Protein AF-A0A2N1UC90-F1 (afdb_monomer_lite)

Sequence (259 aa):
MTGNTCYPLSDELAESFKKVRSVGRFIALYHRRFKQLYPEENSSFIFAAQIKLARLNDLTSPFLIGKMITVAIDGIATRQLTSLHNDGLLSDAEAADCIESLLGSLAVDKPMKTAMEDEFIFFKHAYGRLFSRAPLAMWILERYYGEPFDQYQKLSRETFDNPEFKLDMDLVSHNPILMIAFPNFRRASFQAKEKACQKSILLATLASRLGKEFNNFDPWSGQPLKSMQQGDKLVFYSVGPNKADDNASGDDILLPTEL

Structure (mmCIF, N/CA/C/O backbone):
data_AF-A0A2N1UC90-F1
#
_entry.id   AF-A0A2N1UC90-F1
#
loop_
_atom_site.group_PDB
_atom_site.id
_atom_site.type_symbol
_atom_site.label_atom_id
_atom_site.label_alt_id
_atom_site.label_comp_id
_atom_site.label_asym_id
_atom_site.label_entity_id
_atom_site.label_seq_id
_atom_site.pdbx_PDB_ins_code
_atom_site.Cartn_x
_atom_site.Cartn_y
_atom_site.Cartn_z
_atom_site.occupancy
_atom_site.B_iso_or_equiv
_atom_site.auth_seq_id
_atom_site.auth_comp_id
_atom_site.auth_asym_id
_atom_site.auth_atom_id
_atom_site.pdbx_PDB_model_num
ATOM 1 N N . MET A 1 1 ? -1.463 -3.803 -45.216 1.00 33.41 1 MET A N 1
ATOM 2 C CA . MET A 1 1 ? -0.499 -4.230 -44.181 1.00 33.41 1 MET A CA 1
ATOM 3 C C . MET A 1 1 ? -0.704 -3.322 -42.985 1.00 33.41 1 MET A C 1
ATOM 5 O O . MET A 1 1 ? -0.237 -2.193 -42.989 1.00 33.41 1 MET A O 1
ATOM 9 N N . THR A 1 2 ? -1.550 -3.745 -42.052 1.00 32.22 2 THR A N 1
ATOM 10 C CA . THR A 1 2 ? -1.900 -2.973 -40.856 1.00 32.22 2 THR A CA 1
ATOM 11 C C . THR A 1 2 ? -0.721 -2.999 -39.894 1.00 32.22 2 THR A C 1
ATOM 13 O O . THR A 1 2 ? -0.271 -4.070 -39.492 1.00 32.22 2 THR A O 1
ATOM 16 N N . GLY A 1 3 ? -0.187 -1.817 -39.592 1.00 34.03 3 GLY A N 1
ATOM 17 C CA . GLY A 1 3 ? 0.881 -1.636 -38.623 1.00 34.03 3 GLY A CA 1
ATOM 18 C C . GLY A 1 3 ? 0.419 -2.082 -37.242 1.00 34.03 3 GLY A C 1
ATOM 19 O O . GLY A 1 3 ? -0.493 -1.492 -36.673 1.00 34.03 3 GLY A O 1
ATOM 20 N N . ASN A 1 4 ? 1.070 -3.111 -36.708 1.00 34.75 4 ASN A N 1
ATOM 21 C CA . ASN A 1 4 ? 0.958 -3.473 -35.304 1.00 34.75 4 ASN A CA 1
ATOM 22 C C . ASN A 1 4 ? 1.873 -2.547 -34.501 1.00 34.75 4 ASN A C 1
ATOM 24 O O . ASN A 1 4 ? 3.035 -2.841 -34.232 1.00 34.75 4 ASN A O 1
ATOM 28 N N . THR A 1 5 ? 1.324 -1.385 -34.171 1.00 39.94 5 THR A N 1
ATOM 29 C CA . THR A 1 5 ? 1.762 -0.527 -33.071 1.00 39.94 5 THR A CA 1
ATOM 30 C C . THR A 1 5 ? 1.865 -1.336 -31.773 1.00 39.94 5 THR A C 1
ATOM 32 O O . THR A 1 5 ? 0.964 -2.121 -31.495 1.00 39.94 5 THR A O 1
ATOM 35 N N . CYS A 1 6 ? 2.944 -1.130 -31.002 1.00 33.59 6 CYS A N 1
ATOM 36 C CA . CYS A 1 6 ? 3.175 -1.595 -29.623 1.00 33.59 6 CYS A CA 1
ATOM 37 C C . CYS A 1 6 ? 1.919 -2.113 -28.902 1.00 33.59 6 CYS A C 1
ATOM 39 O O . CYS A 1 6 ? 1.124 -1.311 -28.409 1.00 33.59 6 CYS A O 1
ATOM 41 N N . TYR A 1 7 ? 1.760 -3.433 -28.786 1.00 35.03 7 TYR A N 1
ATOM 42 C CA . TYR A 1 7 ? 0.729 -3.992 -27.915 1.00 35.03 7 TYR A CA 1
ATOM 43 C C . TYR A 1 7 ? 1.194 -3.907 -26.449 1.00 35.03 7 TYR A C 1
ATOM 45 O O . TYR A 1 7 ? 2.260 -4.433 -26.116 1.00 35.03 7 TYR A O 1
ATOM 53 N N . PRO A 1 8 ? 0.440 -3.223 -25.570 1.00 48.34 8 PRO A N 1
ATOM 54 C CA . PRO A 1 8 ? 0.753 -3.122 -24.153 1.00 48.34 8 PRO A CA 1
ATOM 55 C C . PRO A 1 8 ? 0.389 -4.444 -23.465 1.00 48.34 8 PRO A C 1
ATOM 57 O O . PRO A 1 8 ? -0.789 -4.714 -23.290 1.00 48.34 8 PRO A O 1
ATOM 60 N N . LEU A 1 9 ? 1.390 -5.231 -23.044 1.00 46.75 9 LEU A N 1
ATOM 61 C CA . LEU A 1 9 ? 1.243 -6.570 -22.431 1.00 46.75 9 LEU A CA 1
ATOM 62 C C . LEU A 1 9 ? 0.539 -7.599 -23.347 1.00 46.75 9 LEU A C 1
ATOM 64 O O . LEU A 1 9 ? -0.309 -7.264 -24.166 1.00 46.75 9 LEU A O 1
ATOM 68 N N . SER A 1 10 ? 0.883 -8.885 -23.230 1.00 55.56 10 SER A N 1
ATOM 69 C CA . SER A 1 10 ? 0.056 -9.928 -23.854 1.00 55.56 10 SER A CA 1
ATOM 70 C C . SER A 1 10 ? -1.308 -9.986 -23.154 1.00 55.56 10 SER A C 1
ATOM 72 O O . SER A 1 10 ? -1.395 -9.754 -21.942 1.00 55.56 10 SER A O 1
ATOM 74 N N . ASP A 1 11 ? -2.372 -10.316 -23.893 1.00 58.44 11 ASP A N 1
ATOM 75 C CA . ASP A 1 11 ? -3.739 -10.393 -23.352 1.00 58.44 11 ASP A CA 1
ATOM 76 C C . ASP A 1 11 ? -3.827 -11.303 -22.111 1.00 58.44 11 ASP A C 1
ATOM 78 O O . ASP A 1 11 ? -4.521 -10.980 -21.147 1.00 58.44 11 ASP A O 1
ATOM 82 N N . GLU A 1 12 ? -3.034 -12.376 -22.074 1.00 55.94 12 GLU A N 1
ATOM 83 C CA . GLU A 1 12 ? -2.933 -13.328 -20.959 1.00 55.94 12 GLU A CA 1
ATOM 84 C C . GLU A 1 12 ? -2.376 -12.704 -19.660 1.00 55.94 12 GLU A C 1
ATOM 86 O O . GLU A 1 12 ? -2.861 -12.982 -18.554 1.00 55.94 12 GLU A O 1
ATOM 91 N N . LEU A 1 13 ? -1.374 -11.821 -19.763 1.00 55.62 13 LEU A N 1
ATOM 92 C CA . LEU A 1 13 ? -0.806 -11.106 -18.610 1.00 55.62 13 LEU A CA 1
ATOM 93 C C . LEU A 1 13 ? -1.786 -10.049 -18.087 1.00 55.62 13 LEU A C 1
ATOM 95 O O . LEU A 1 13 ? -1.984 -9.919 -16.873 1.00 55.62 13 LEU A O 1
ATOM 99 N N . ALA A 1 14 ? -2.449 -9.332 -18.996 1.00 60.12 14 ALA A N 1
ATOM 100 C CA . ALA A 1 14 ? -3.499 -8.380 -18.645 1.00 60.12 14 ALA A CA 1
ATOM 101 C C . ALA A 1 14 ? -4.711 -9.076 -17.994 1.00 60.12 14 ALA A C 1
ATOM 103 O O . ALA A 1 14 ? -5.322 -8.534 -17.066 1.00 60.12 14 ALA A O 1
ATOM 104 N N . GLU A 1 15 ? -5.054 -10.286 -18.436 1.00 67.94 15 GLU A N 1
ATOM 105 C CA . GLU A 1 15 ? -6.107 -11.110 -17.845 1.00 67.94 15 GLU A CA 1
ATOM 106 C C . GLU A 1 15 ? -5.730 -11.587 -16.437 1.00 67.94 15 GLU A C 1
ATOM 108 O O . GLU A 1 15 ? -6.544 -11.494 -15.515 1.00 67.94 15 GLU A O 1
ATOM 113 N N . SER A 1 16 ? -4.482 -12.012 -16.235 1.00 66.50 16 SER A N 1
ATOM 114 C CA . SER A 1 16 ? -3.966 -12.418 -14.921 1.00 66.50 16 SER A CA 1
ATOM 115 C C . SER A 1 16 ? -4.037 -11.270 -13.907 1.00 66.50 16 SER A C 1
ATOM 117 O O . SER A 1 16 ? -4.555 -11.443 -12.801 1.00 66.50 16 SER A O 1
ATOM 119 N N . PHE A 1 17 ? -3.639 -10.059 -14.312 1.00 68.38 17 PHE A N 1
ATOM 120 C CA . PHE A 1 17 ? -3.784 -8.840 -13.507 1.00 68.38 17 PHE A CA 1
ATOM 121 C C . PHE A 1 17 ? -5.243 -8.567 -13.110 1.00 68.38 17 PHE A C 1
ATOM 123 O O . PHE A 1 17 ? -5.551 -8.303 -11.942 1.00 68.38 17 PHE A O 1
ATOM 130 N N . LYS A 1 18 ? -6.162 -8.634 -14.084 1.00 75.44 18 LYS A N 1
ATOM 131 C CA . LYS A 1 18 ? -7.599 -8.428 -13.847 1.00 75.44 18 LYS A CA 1
ATOM 132 C C . LYS A 1 18 ? -8.148 -9.471 -12.873 1.00 75.44 18 LYS A C 1
ATOM 134 O O . LYS A 1 18 ? -8.858 -9.095 -11.943 1.00 75.44 18 LYS A O 1
ATOM 139 N N . LYS A 1 19 ? -7.784 -10.747 -13.039 1.00 81.06 19 LYS A N 1
ATOM 140 C CA . LYS A 1 19 ? -8.203 -11.852 -12.162 1.00 81.06 19 LYS A CA 1
ATOM 141 C C . LYS A 1 19 ? -7.764 -11.626 -10.720 1.00 81.06 19 LYS A C 1
ATOM 143 O O . LYS A 1 19 ? -8.609 -11.652 -9.830 1.00 81.06 19 LYS A O 1
ATOM 148 N N . VAL A 1 20 ? -6.487 -11.322 -10.488 1.00 79.75 20 VAL A N 1
ATOM 149 C CA . VAL A 1 20 ? -5.956 -11.097 -9.132 1.00 79.75 20 VAL A CA 1
ATOM 150 C C . VAL A 1 20 ? -6.665 -9.926 -8.439 1.00 79.75 20 VAL A C 1
ATOM 152 O O . VAL A 1 20 ? -7.067 -10.035 -7.280 1.00 79.75 20 VAL A O 1
ATOM 155 N N . ARG A 1 21 ? -6.917 -8.824 -9.156 1.00 79.44 21 ARG A N 1
ATOM 156 C CA . ARG A 1 21 ? -7.685 -7.693 -8.605 1.00 79.44 21 ARG A CA 1
ATOM 157 C C . ARG A 1 21 ? -9.143 -8.043 -8.318 1.00 79.44 21 ARG A C 1
ATOM 159 O O . ARG A 1 21 ? -9.675 -7.598 -7.302 1.00 79.44 21 ARG A O 1
ATOM 166 N N . SER A 1 22 ? -9.789 -8.820 -9.184 1.00 84.50 22 SER A N 1
ATOM 167 C CA . SER A 1 22 ? -11.157 -9.303 -8.960 1.00 84.50 22 SER A CA 1
ATOM 168 C C . SER A 1 22 ? -11.244 -10.212 -7.734 1.00 84.50 22 SER A C 1
ATOM 170 O O . SER A 1 22 ? -12.161 -10.047 -6.935 1.00 84.50 22 SER A O 1
ATOM 172 N N . VAL A 1 23 ? -10.260 -11.094 -7.527 1.00 86.88 23 VAL A N 1
ATOM 173 C CA . VAL A 1 23 ? -10.150 -11.921 -6.314 1.00 86.88 23 VAL A CA 1
ATOM 174 C C . VAL A 1 23 ? -9.980 -11.044 -5.073 1.00 86.88 23 VAL A C 1
ATOM 176 O O . VAL A 1 23 ? -10.713 -11.219 -4.104 1.00 86.88 23 VAL A O 1
ATOM 179 N N . GLY A 1 24 ? -9.091 -10.046 -5.114 1.00 86.44 24 GLY A N 1
ATOM 180 C CA . GLY A 1 24 ? -8.922 -9.095 -4.010 1.00 86.44 24 GLY A CA 1
ATOM 181 C C . GLY A 1 24 ? -10.231 -8.386 -3.639 1.00 86.44 24 GLY A C 1
ATOM 182 O O . GLY A 1 24 ? -10.609 -8.356 -2.469 1.00 86.44 24 GLY A O 1
ATOM 183 N N . ARG A 1 25 ? -10.973 -7.883 -4.636 1.00 88.38 25 ARG A N 1
ATOM 184 C CA . ARG A 1 25 ? -12.295 -7.258 -4.432 1.00 88.38 25 ARG A CA 1
ATOM 185 C C . ARG A 1 25 ? -13.321 -8.230 -3.861 1.00 88.38 25 ARG A C 1
ATOM 187 O O . ARG A 1 25 ? -14.058 -7.860 -2.955 1.00 88.38 25 ARG A O 1
ATOM 194 N N . PHE A 1 26 ? -13.360 -9.457 -4.372 1.00 91.06 26 PHE A N 1
ATOM 195 C CA . PHE A 1 26 ? -14.263 -10.487 -3.872 1.00 91.06 26 PHE A CA 1
ATOM 196 C C . PHE A 1 26 ? -14.001 -10.791 -2.394 1.00 91.06 26 PHE A C 1
ATOM 198 O O . PHE A 1 26 ? -14.939 -10.785 -1.605 1.00 91.06 26 PHE A O 1
ATOM 205 N N . ILE A 1 27 ? -12.736 -10.977 -2.001 1.00 92.19 27 ILE A N 1
ATOM 206 C CA . ILE A 1 27 ? -12.378 -11.231 -0.598 1.00 92.19 27 ILE A CA 1
ATOM 207 C C . ILE A 1 27 ? -12.766 -10.035 0.286 1.00 92.19 27 ILE A C 1
ATOM 209 O O . ILE A 1 27 ? -13.263 -10.241 1.388 1.00 92.19 27 ILE A O 1
ATOM 213 N N . ALA A 1 28 ? -12.614 -8.796 -0.196 1.00 90.50 28 ALA A N 1
ATOM 214 C CA . ALA A 1 28 ? -13.012 -7.608 0.561 1.00 90.50 28 ALA A CA 1
ATOM 215 C C . ALA A 1 28 ? -14.533 -7.552 0.788 1.00 90.50 28 ALA A C 1
ATOM 217 O O . ALA A 1 28 ? -14.991 -7.357 1.913 1.00 90.50 28 ALA A O 1
ATOM 218 N N . LEU A 1 29 ? -15.319 -7.801 -0.265 1.00 91.69 29 LEU A N 1
ATOM 219 C CA . LEU A 1 29 ? -16.778 -7.895 -0.171 1.00 91.69 29 LEU A CA 1
ATOM 220 C C . LEU A 1 29 ? -17.214 -9.038 0.751 1.00 91.69 29 LEU A C 1
ATOM 222 O O . LEU A 1 29 ? -18.125 -8.864 1.562 1.00 91.69 29 LEU A O 1
ATOM 226 N N . TYR A 1 30 ? -16.544 -10.187 0.654 1.00 93.56 30 TYR A N 1
ATOM 227 C CA . TYR A 1 30 ? -16.769 -11.324 1.537 1.00 93.56 30 TYR A CA 1
ATOM 228 C C . TYR A 1 30 ? -16.482 -10.962 2.996 1.00 93.56 30 TYR A C 1
ATOM 230 O O . TYR A 1 30 ? -17.323 -11.232 3.845 1.00 93.56 30 TYR A O 1
ATOM 238 N N . HIS A 1 31 ? -15.361 -10.292 3.288 1.00 93.75 31 HIS A N 1
ATOM 239 C CA . HIS A 1 31 ? -15.014 -9.846 4.642 1.00 93.75 31 HIS A CA 1
ATOM 240 C C . HIS A 1 31 ? -16.110 -8.959 5.229 1.00 93.75 31 HIS A C 1
ATOM 242 O O . HIS A 1 31 ? -16.603 -9.225 6.327 1.00 93.75 31 HIS A O 1
ATOM 248 N N . ARG A 1 32 ? -16.562 -7.957 4.462 1.00 92.19 32 ARG A N 1
ATOM 249 C CA . ARG A 1 32 ? -17.663 -7.083 4.879 1.00 92.19 32 ARG A CA 1
ATOM 250 C C . ARG A 1 32 ? -18.921 -7.877 5.193 1.00 92.19 32 ARG A C 1
ATOM 252 O O . ARG A 1 32 ? -19.518 -7.703 6.252 1.00 92.19 32 ARG A O 1
ATOM 259 N N . ARG A 1 33 ? -19.333 -8.741 4.263 1.00 93.06 33 ARG A N 1
ATOM 260 C CA . ARG A 1 33 ? -20.579 -9.494 4.398 1.00 93.06 33 ARG A CA 1
ATOM 261 C C . ARG A 1 33 ? -20.516 -10.493 5.547 1.00 93.06 33 ARG A C 1
ATOM 263 O O . ARG A 1 33 ? -21.496 -10.622 6.272 1.00 93.06 33 ARG A O 1
ATOM 270 N N . PHE A 1 34 ? -19.373 -11.150 5.729 1.00 93.81 34 PHE A N 1
ATOM 271 C CA . PHE A 1 34 ? -19.114 -12.040 6.853 1.00 93.81 34 PHE A CA 1
ATOM 272 C C . PHE A 1 34 ? -19.313 -11.297 8.171 1.00 93.81 34 PHE A C 1
ATOM 274 O O . PHE A 1 34 ? -20.095 -11.756 8.997 1.00 93.81 34 PHE A O 1
ATOM 281 N N . LYS A 1 35 ? -18.720 -10.105 8.331 1.00 93.12 35 LYS A N 1
ATOM 282 C CA . LYS A 1 35 ? -18.868 -9.350 9.580 1.00 93.12 35 LYS A CA 1
ATOM 283 C C . LYS A 1 35 ? -20.257 -8.799 9.847 1.00 93.12 35 LYS A C 1
ATOM 285 O O . LYS A 1 35 ? -20.663 -8.718 10.997 1.00 93.12 35 LYS A O 1
ATOM 290 N N . GLN A 1 36 ? -21.008 -8.470 8.803 1.00 91.06 36 GLN A N 1
ATOM 291 C CA . GLN A 1 36 ? -22.411 -8.084 8.956 1.00 91.06 36 GLN A CA 1
ATOM 292 C C . GLN A 1 36 ? -23.300 -9.244 9.425 1.00 91.06 36 GLN A C 1
ATOM 294 O O . GLN A 1 36 ? -24.299 -9.006 10.096 1.00 91.06 36 GLN A O 1
ATOM 299 N N . LEU A 1 37 ? -22.980 -10.480 9.031 1.00 93.62 37 LEU A N 1
ATOM 300 C CA . LEU A 1 37 ? -23.757 -11.671 9.389 1.00 93.62 37 LEU A CA 1
ATOM 301 C C . LEU A 1 37 ? -23.317 -12.277 10.726 1.00 93.62 37 LEU A C 1
ATOM 303 O O . LEU A 1 37 ? -24.154 -12.790 11.462 1.00 93.62 37 LEU A O 1
ATOM 307 N N . TYR A 1 38 ? -22.021 -12.205 11.030 1.00 92.75 38 TYR A N 1
ATOM 308 C CA . TYR A 1 38 ? -21.391 -12.818 12.197 1.00 92.75 38 TYR A CA 1
ATOM 309 C C . TYR A 1 38 ? -20.514 -11.784 12.930 1.00 92.75 38 TYR A C 1
ATOM 311 O O . TYR A 1 38 ? -19.287 -11.825 12.824 1.00 92.75 38 TYR A O 1
ATOM 319 N N . PRO A 1 39 ? -21.120 -10.817 13.646 1.00 89.06 39 PRO A N 1
ATOM 320 C CA . PRO A 1 39 ? -20.386 -9.710 14.265 1.00 89.06 39 PRO A CA 1
ATOM 321 C C . PRO A 1 39 ? -19.431 -10.163 15.376 1.00 89.06 39 PRO A C 1
ATOM 323 O O . PRO A 1 39 ? -18.351 -9.591 15.510 1.00 89.06 39 PRO A O 1
ATOM 326 N N . GLU A 1 40 ? -19.783 -11.222 16.107 1.00 90.00 40 GLU A N 1
ATOM 327 C CA . GLU A 1 40 ? -18.977 -11.773 17.209 1.00 90.00 40 GLU A CA 1
ATOM 328 C C . GLU A 1 40 ? -17.770 -12.596 16.728 1.00 90.00 40 GLU A C 1
ATOM 330 O O . GLU A 1 40 ? -16.798 -12.775 17.458 1.00 90.00 40 GLU A O 1
ATOM 335 N N . GLU A 1 41 ? -17.806 -13.098 15.490 1.00 92.44 41 GLU A N 1
ATOM 336 C CA . GLU A 1 41 ? -16.765 -13.986 14.968 1.00 92.44 41 GLU A CA 1
ATOM 337 C C . GLU A 1 41 ? -15.515 -13.203 14.562 1.00 92.44 41 GLU A C 1
ATOM 339 O O . GLU A 1 41 ? -15.598 -12.198 13.847 1.00 92.44 41 GLU A O 1
ATOM 344 N N . ASN A 1 42 ? -14.334 -13.680 14.963 1.00 91.06 42 ASN A N 1
ATOM 345 C CA . ASN A 1 42 ? -13.073 -13.053 14.571 1.00 91.06 42 ASN A CA 1
ATOM 346 C C . ASN A 1 42 ? -12.814 -13.276 13.069 1.00 91.06 42 ASN A C 1
ATOM 348 O O . ASN A 1 42 ? -12.659 -14.398 12.594 1.00 91.06 42 ASN A O 1
ATOM 352 N N . SER A 1 43 ? -12.744 -12.175 12.328 1.00 93.44 43 SER A N 1
ATOM 353 C CA . SER A 1 43 ? -12.551 -12.107 10.881 1.00 93.44 43 SER A CA 1
ATOM 354 C C . SER A 1 43 ? -11.186 -11.539 10.472 1.00 93.44 43 SER A C 1
ATOM 356 O O . SER A 1 43 ? -10.932 -11.357 9.277 1.00 93.44 43 SER A O 1
ATOM 358 N N . SER A 1 44 ? -10.289 -11.268 11.430 1.00 93.44 44 SER A N 1
ATOM 359 C CA . SER A 1 44 ? -8.961 -10.677 11.188 1.00 93.44 44 SER A CA 1
ATOM 360 C C . SER A 1 44 ? -8.121 -11.514 10.217 1.00 93.44 44 SER A C 1
ATOM 362 O O . SER A 1 44 ? -7.383 -10.974 9.388 1.00 93.44 44 SER A O 1
ATOM 364 N N . PHE A 1 45 ? -8.313 -12.838 10.226 1.00 93.50 45 PHE A N 1
ATOM 365 C CA . PHE A 1 45 ? -7.658 -13.771 9.311 1.00 93.50 45 PHE A CA 1
ATOM 366 C C . PHE A 1 45 ? -7.960 -13.484 7.828 1.00 93.50 45 PHE A C 1
ATOM 368 O O . PHE A 1 45 ? -7.108 -13.745 6.976 1.00 93.50 45 PHE A O 1
ATOM 375 N N . ILE A 1 46 ? -9.139 -12.931 7.503 1.00 94.00 46 ILE A N 1
ATOM 376 C CA . ILE A 1 46 ? -9.528 -12.595 6.123 1.00 94.00 46 ILE A CA 1
ATOM 377 C C . ILE A 1 46 ? -8.668 -11.434 5.613 1.00 94.00 46 ILE A C 1
ATOM 379 O O . ILE A 1 46 ? -8.120 -11.498 4.510 1.00 94.00 46 ILE A O 1
ATOM 383 N N . PHE A 1 47 ? -8.482 -10.407 6.444 1.00 94.00 47 PHE A N 1
ATOM 384 C CA . PHE A 1 47 ? -7.587 -9.291 6.149 1.00 94.00 47 PHE A CA 1
ATOM 385 C C . PHE A 1 47 ? -6.125 -9.749 6.054 1.00 94.00 47 PHE A C 1
ATOM 387 O O . PHE A 1 47 ? -5.432 -9.432 5.082 1.00 94.00 47 PHE A O 1
ATOM 394 N N . ALA A 1 48 ? -5.669 -10.571 7.005 1.00 92.81 48 ALA A N 1
ATOM 395 C CA . ALA A 1 48 ? -4.319 -11.130 6.990 1.00 92.81 48 ALA A CA 1
ATOM 396 C C . ALA A 1 48 ? -4.043 -11.943 5.711 1.00 92.81 48 ALA A C 1
ATOM 398 O O . ALA A 1 48 ? -2.950 -11.861 5.147 1.00 92.81 48 ALA A O 1
ATOM 399 N N . ALA A 1 49 ? -5.030 -12.694 5.210 1.00 91.25 49 ALA A N 1
ATOM 400 C CA . ALA A 1 49 ? -4.918 -13.428 3.952 1.00 91.25 49 ALA A CA 1
ATOM 401 C C . ALA A 1 49 ? -4.745 -12.496 2.740 1.00 91.25 49 ALA A C 1
ATOM 403 O O . ALA A 1 49 ? -3.917 -12.779 1.872 1.00 91.25 49 ALA A O 1
ATOM 404 N N . GLN A 1 50 ? -5.464 -11.367 2.688 1.00 90.69 50 GLN A N 1
ATOM 405 C CA . GLN A 1 50 ? -5.300 -10.382 1.611 1.00 90.69 50 GLN A CA 1
ATOM 406 C C . GLN A 1 50 ? -3.917 -9.729 1.623 1.00 90.69 50 GLN A C 1
ATOM 408 O O . GLN A 1 50 ? -3.284 -9.631 0.570 1.00 90.69 50 GLN A O 1
ATOM 413 N N . ILE A 1 51 ? -3.425 -9.335 2.802 1.00 91.56 51 ILE A N 1
ATOM 414 C CA . ILE A 1 51 ? -2.069 -8.791 2.934 1.00 91.56 51 ILE A CA 1
ATOM 415 C C . ILE A 1 51 ? -1.038 -9.834 2.504 1.00 91.56 51 ILE A C 1
ATOM 417 O O . ILE A 1 51 ? -0.165 -9.536 1.691 1.00 91.56 51 ILE A O 1
ATOM 421 N N . LYS A 1 52 ? -1.158 -11.082 2.972 1.00 89.69 52 LYS A N 1
ATOM 422 C CA . LYS A 1 52 ? -0.256 -12.170 2.563 1.00 89.69 52 LYS A CA 1
ATOM 423 C C . LYS A 1 52 ? -0.263 -12.383 1.049 1.00 89.69 52 LYS A C 1
ATOM 425 O O . LYS A 1 52 ? 0.808 -12.541 0.471 1.00 89.69 52 LYS A O 1
ATOM 430 N N . LEU A 1 53 ? -1.425 -12.330 0.394 1.00 87.81 53 LEU A N 1
ATOM 431 C CA . LEU A 1 53 ? -1.529 -12.430 -1.065 1.00 87.81 53 LEU A CA 1
ATOM 432 C C . LEU A 1 53 ? -0.755 -11.307 -1.772 1.00 87.81 53 LEU A C 1
ATOM 434 O O . LEU A 1 53 ? -0.007 -11.574 -2.711 1.00 87.81 53 LEU A O 1
ATOM 438 N N . ALA A 1 54 ? -0.896 -10.064 -1.306 1.00 88.88 54 ALA A N 1
ATOM 439 C CA . ALA A 1 54 ? -0.155 -8.933 -1.856 1.00 88.88 54 ALA A CA 1
ATOM 440 C C . ALA A 1 54 ? 1.362 -9.101 -1.669 1.00 88.88 54 ALA A C 1
ATOM 442 O O . ALA A 1 54 ? 2.129 -8.899 -2.609 1.00 88.88 54 ALA A O 1
ATOM 443 N N . ARG A 1 55 ? 1.802 -9.542 -0.485 1.00 88.75 55 ARG A N 1
ATOM 444 C CA . ARG A 1 55 ? 3.222 -9.793 -0.194 1.00 88.75 55 ARG A CA 1
ATOM 445 C C . ARG A 1 55 ? 3.804 -10.921 -1.047 1.00 88.75 55 ARG A C 1
ATOM 447 O O . ARG A 1 55 ? 4.883 -10.759 -1.607 1.00 88.75 55 ARG A O 1
ATOM 454 N N . LEU A 1 56 ? 3.079 -12.030 -1.201 1.00 85.75 56 LEU A N 1
ATOM 455 C CA . LEU A 1 56 ? 3.476 -13.130 -2.085 1.00 85.75 56 LEU A CA 1
ATOM 456 C C . LEU A 1 56 ? 3.633 -12.652 -3.529 1.00 85.75 56 LEU A C 1
ATOM 458 O O . LEU A 1 56 ? 4.591 -13.035 -4.195 1.00 85.75 56 LEU A O 1
ATOM 462 N N . ASN A 1 57 ? 2.741 -11.785 -4.004 1.00 85.19 57 ASN A N 1
ATOM 463 C CA . ASN A 1 57 ? 2.861 -11.194 -5.330 1.00 85.19 57 ASN A CA 1
ATOM 464 C C . ASN A 1 57 ? 4.097 -10.277 -5.456 1.00 85.19 57 ASN A C 1
ATOM 466 O O . ASN A 1 57 ? 4.813 -10.371 -6.448 1.00 85.19 57 ASN A O 1
ATOM 470 N N . ASP A 1 58 ? 4.397 -9.451 -4.445 1.00 84.38 58 ASP A N 1
ATOM 471 C CA . ASP A 1 58 ? 5.587 -8.572 -4.437 1.00 84.38 58 ASP A CA 1
ATOM 472 C C . ASP A 1 58 ? 6.913 -9.360 -4.476 1.00 84.38 58 ASP A C 1
ATOM 474 O O . ASP A 1 58 ? 7.904 -8.904 -5.054 1.00 84.38 58 ASP A O 1
ATOM 478 N N . LEU A 1 59 ? 6.918 -10.558 -3.874 1.00 82.56 59 LEU A N 1
ATOM 479 C CA . LEU A 1 59 ? 8.064 -11.472 -3.828 1.00 82.56 59 LEU A CA 1
ATOM 480 C C . LEU A 1 59 ? 8.213 -12.321 -5.099 1.00 82.56 59 LEU A C 1
ATOM 482 O O . LEU A 1 59 ? 9.323 -12.521 -5.582 1.00 82.56 59 LEU A O 1
ATOM 486 N N . THR A 1 60 ? 7.109 -12.848 -5.630 1.00 81.38 60 THR A N 1
ATOM 487 C CA . THR A 1 60 ? 7.120 -13.758 -6.793 1.00 81.38 60 THR A CA 1
ATOM 488 C C . THR A 1 60 ? 7.186 -13.023 -8.127 1.00 81.38 60 THR A C 1
ATOM 490 O O . THR A 1 60 ? 7.690 -13.571 -9.106 1.00 81.38 60 THR A O 1
ATOM 493 N N . SER A 1 61 ? 6.715 -11.776 -8.172 1.00 80.12 61 SER A N 1
ATOM 494 C CA . SER A 1 61 ? 6.829 -10.889 -9.325 1.00 80.12 61 SER A CA 1
ATOM 495 C C . SER A 1 61 ? 7.692 -9.685 -8.935 1.00 80.12 61 SER A C 1
ATOM 497 O O . SER A 1 61 ? 7.164 -8.639 -8.548 1.00 80.12 61 SER A O 1
ATOM 499 N N . PRO A 1 62 ? 9.034 -9.808 -9.002 1.00 73.31 62 PRO A N 1
ATOM 500 C CA . PRO A 1 62 ? 9.932 -8.781 -8.484 1.00 73.31 62 PRO A CA 1
ATOM 501 C C . PRO A 1 62 ? 9.937 -7.483 -9.316 1.00 73.31 62 PRO A C 1
ATOM 503 O O . PRO A 1 62 ? 10.526 -6.490 -8.906 1.00 73.31 62 PRO A O 1
ATOM 506 N N . PHE A 1 63 ? 9.226 -7.475 -10.436 1.00 78.44 63 PHE A N 1
ATOM 507 C CA . PHE A 1 63 ? 9.180 -6.422 -11.440 1.00 78.44 63 PHE A CA 1
ATOM 508 C C . PHE A 1 63 ? 8.144 -5.329 -11.133 1.00 78.44 63 PHE A C 1
ATOM 510 O O . PHE A 1 63 ? 7.312 -5.455 -10.224 1.00 78.44 63 PHE A O 1
ATOM 517 N N . LEU A 1 64 ? 8.148 -4.253 -11.922 1.00 75.31 64 LEU A N 1
ATOM 518 C CA . LEU A 1 64 ? 7.300 -3.078 -11.696 1.00 75.31 64 LEU A CA 1
ATOM 519 C C . LEU A 1 64 ? 5.806 -3.428 -11.745 1.00 75.31 64 LEU A C 1
ATOM 521 O O . LEU A 1 64 ? 5.013 -2.943 -10.934 1.00 75.31 64 LEU A O 1
ATOM 525 N N . ILE A 1 65 ? 5.416 -4.310 -12.669 1.00 75.75 65 ILE A N 1
ATOM 526 C CA . ILE A 1 65 ? 4.028 -4.773 -12.784 1.00 75.75 65 ILE A CA 1
ATOM 527 C C . ILE A 1 65 ? 3.571 -5.540 -11.538 1.00 75.75 65 ILE A C 1
ATOM 529 O O . ILE A 1 65 ? 2.457 -5.320 -11.057 1.00 75.75 65 ILE A O 1
ATOM 533 N N . GLY A 1 66 ? 4.450 -6.373 -10.977 1.00 80.12 66 GLY A N 1
ATOM 534 C CA . GLY A 1 66 ? 4.220 -7.088 -9.728 1.00 80.12 66 GLY A CA 1
ATOM 535 C C . GLY A 1 66 ? 3.992 -6.112 -8.585 1.00 80.12 66 GLY A C 1
ATOM 536 O O . GLY A 1 66 ? 2.953 -6.162 -7.927 1.00 80.12 66 GLY A O 1
ATOM 537 N N . LYS A 1 67 ? 4.874 -5.118 -8.438 1.00 85.94 67 LYS A N 1
ATOM 538 C CA . LYS A 1 67 ? 4.706 -4.067 -7.427 1.00 85.94 67 LYS A CA 1
ATOM 539 C C . LYS A 1 67 ? 3.377 -3.319 -7.577 1.00 85.94 67 LYS A C 1
ATOM 541 O O . LYS A 1 67 ? 2.727 -3.007 -6.580 1.00 85.94 67 LYS A O 1
ATOM 546 N N . MET A 1 68 ? 2.929 -3.053 -8.803 1.00 82.56 68 MET A N 1
ATOM 547 C CA . MET A 1 68 ? 1.666 -2.344 -9.034 1.00 82.56 68 MET A CA 1
ATOM 548 C C . MET A 1 68 ? 0.424 -3.174 -8.724 1.00 82.56 68 MET A C 1
ATOM 550 O O . MET A 1 68 ? -0.554 -2.639 -8.197 1.00 82.56 68 MET A O 1
ATOM 554 N N . ILE A 1 69 ? 0.473 -4.482 -8.976 1.00 83.00 69 ILE A N 1
ATOM 555 C CA . ILE A 1 69 ? -0.546 -5.425 -8.501 1.00 83.00 69 ILE A CA 1
ATOM 556 C C . ILE A 1 69 ? -0.592 -5.413 -6.975 1.00 83.00 69 ILE A C 1
ATOM 558 O O . ILE A 1 69 ? -1.667 -5.252 -6.401 1.00 83.00 69 ILE A O 1
ATOM 562 N N . THR A 1 70 ? 0.566 -5.518 -6.328 1.00 88.81 70 THR A N 1
ATOM 563 C CA . THR A 1 70 ? 0.694 -5.513 -4.870 1.00 88.81 70 THR A CA 1
ATOM 564 C C . THR A 1 70 ? 0.064 -4.265 -4.256 1.00 88.81 70 THR A C 1
ATOM 566 O O . THR A 1 70 ? -0.803 -4.384 -3.394 1.00 88.81 70 THR A O 1
ATOM 569 N N . VAL A 1 71 ? 0.421 -3.073 -4.751 1.00 87.62 71 VAL A N 1
ATOM 570 C CA . VAL A 1 71 ? -0.156 -1.795 -4.292 1.00 87.62 71 VAL A CA 1
ATOM 571 C C . VAL A 1 71 ? -1.678 -1.769 -4.475 1.00 87.62 71 VAL A C 1
ATOM 573 O O . VAL A 1 71 ? -2.396 -1.252 -3.618 1.00 87.62 71 VAL A O 1
ATOM 576 N N . ALA A 1 72 ? -2.194 -2.342 -5.566 1.00 86.44 72 ALA A N 1
ATOM 577 C CA . ALA A 1 72 ? -3.630 -2.398 -5.817 1.00 86.44 72 ALA A CA 1
ATOM 578 C C . ALA A 1 72 ? -4.372 -3.356 -4.868 1.00 86.44 72 ALA A C 1
ATOM 580 O O . ALA A 1 72 ? -5.443 -2.993 -4.381 1.00 86.44 72 ALA A O 1
ATOM 581 N N . ILE A 1 73 ? -3.834 -4.554 -4.607 1.00 88.25 73 ILE A N 1
ATOM 582 C CA . ILE A 1 73 ? -4.425 -5.527 -3.668 1.00 88.25 73 ILE A CA 1
ATOM 583 C C . ILE A 1 73 ? -4.398 -4.961 -2.251 1.00 88.25 73 ILE A C 1
ATOM 585 O O . ILE A 1 73 ? -5.427 -4.949 -1.579 1.00 88.25 73 ILE A O 1
ATOM 589 N N . ASP A 1 74 ? -3.251 -4.431 -1.832 1.00 88.94 74 ASP A N 1
ATOM 590 C CA . ASP A 1 74 ? -3.104 -3.796 -0.526 1.00 88.94 74 ASP A CA 1
ATOM 591 C C . ASP A 1 74 ? -4.074 -2.632 -0.361 1.00 88.94 74 ASP A C 1
ATOM 593 O O . ASP A 1 74 ? -4.742 -2.531 0.660 1.00 88.94 74 ASP A O 1
ATOM 597 N N . GLY A 1 75 ? -4.214 -1.781 -1.381 1.00 89.06 75 GLY A N 1
ATOM 598 C CA . GLY A 1 75 ? -5.165 -0.674 -1.347 1.00 89.06 75 GLY A CA 1
ATOM 599 C C . GLY A 1 75 ? -6.618 -1.133 -1.187 1.00 89.06 75 GLY A C 1
ATOM 600 O O . GLY A 1 75 ? -7.392 -0.459 -0.511 1.00 89.06 75 GLY A O 1
ATOM 601 N N . ILE A 1 76 ? -6.997 -2.276 -1.771 1.00 90.44 76 ILE A N 1
ATOM 602 C CA . ILE A 1 76 ? -8.323 -2.881 -1.567 1.00 90.44 76 ILE A CA 1
ATOM 603 C C . ILE A 1 76 ? -8.474 -3.355 -0.115 1.00 90.44 76 ILE A C 1
ATOM 605 O O . ILE A 1 76 ? -9.487 -3.053 0.513 1.00 90.44 76 ILE A O 1
ATOM 609 N N . ALA A 1 77 ? -7.466 -4.044 0.424 1.00 90.88 77 ALA A N 1
ATOM 610 C CA . ALA A 1 77 ? -7.481 -4.552 1.794 1.00 90.88 77 ALA A CA 1
ATOM 611 C C . ALA A 1 77 ? -7.545 -3.418 2.829 1.00 90.88 77 ALA A C 1
ATOM 613 O O . ALA A 1 77 ? -8.384 -3.441 3.727 1.00 90.88 77 ALA A O 1
ATOM 614 N N . THR A 1 78 ? -6.710 -2.385 2.673 1.00 91.69 78 THR A N 1
ATOM 615 C CA . THR A 1 78 ? -6.695 -1.207 3.550 1.00 91.69 78 THR A CA 1
ATOM 616 C C . THR A 1 78 ? -8.038 -0.487 3.523 1.00 91.69 78 THR A C 1
ATOM 618 O O . THR A 1 78 ? -8.587 -0.223 4.585 1.00 91.69 78 THR A O 1
ATOM 621 N N . ARG A 1 79 ? -8.624 -0.244 2.340 1.00 91.56 79 ARG A N 1
ATOM 622 C CA . ARG A 1 79 ? -9.964 0.365 2.226 1.00 91.56 79 ARG A CA 1
ATOM 623 C C . ARG A 1 79 ? -11.038 -0.450 2.932 1.00 91.56 79 ARG A C 1
ATOM 625 O O . ARG A 1 79 ? -11.879 0.115 3.623 1.00 91.56 79 ARG A O 1
ATOM 632 N N . GLN A 1 80 ? -11.012 -1.769 2.758 1.00 92.06 80 GLN A N 1
ATOM 633 C CA . GLN A 1 80 ? -11.977 -2.650 3.400 1.00 92.06 80 GLN A CA 1
ATOM 634 C C . GLN A 1 80 ? -11.862 -2.582 4.925 1.00 92.06 80 GLN A C 1
ATOM 636 O O . GLN A 1 80 ? -12.875 -2.437 5.607 1.00 92.06 80 GLN A O 1
ATOM 641 N N . LEU A 1 81 ? -10.640 -2.631 5.461 1.00 93.69 81 LEU A N 1
ATOM 642 C CA . LEU A 1 81 ? -10.407 -2.526 6.899 1.00 93.69 81 LEU A CA 1
ATOM 643 C C . LEU A 1 81 ? -10.804 -1.145 7.445 1.00 93.69 81 LEU A C 1
ATOM 645 O O . LEU A 1 81 ? -11.446 -1.071 8.490 1.00 93.69 81 LEU A O 1
ATOM 649 N N . THR A 1 82 ? -10.506 -0.065 6.716 1.00 93.06 82 THR A N 1
ATOM 650 C CA . THR A 1 82 ? -10.981 1.290 7.036 1.00 93.06 82 THR A CA 1
ATOM 651 C C . THR A 1 82 ? -12.507 1.346 7.098 1.00 93.06 82 THR A C 1
ATOM 653 O O . THR A 1 82 ? -13.053 1.892 8.051 1.00 93.06 82 THR A O 1
ATOM 656 N N . SER A 1 83 ? -13.212 0.737 6.140 1.00 91.62 83 SER A N 1
ATOM 657 C CA . SER A 1 83 ? -14.678 0.691 6.167 1.00 91.62 83 SER A CA 1
ATOM 658 C C . SER A 1 83 ? -15.208 -0.079 7.377 1.00 91.62 83 SER A C 1
ATOM 660 O O . SER A 1 83 ? -16.140 0.394 8.016 1.00 91.62 83 SER A O 1
ATOM 662 N N . LEU A 1 84 ? -14.625 -1.232 7.722 1.00 92.06 84 LEU A N 1
ATOM 663 C CA . LEU A 1 84 ? -15.038 -1.992 8.911 1.00 92.06 84 LEU A CA 1
ATOM 664 C C . LEU A 1 84 ? -14.786 -1.213 10.205 1.00 92.06 84 LEU A C 1
ATOM 666 O O . LEU A 1 84 ? -15.599 -1.272 11.124 1.00 92.06 84 LEU A O 1
ATOM 670 N N . HIS A 1 85 ? -13.674 -0.477 10.271 1.00 92.00 85 HIS A N 1
ATOM 671 C CA . HIS A 1 85 ? -13.363 0.400 11.394 1.00 92.00 85 HIS A CA 1
ATOM 672 C C . HIS A 1 85 ? -14.398 1.523 11.531 1.00 92.00 85 HIS A C 1
ATOM 674 O O . HIS A 1 85 ? -14.954 1.711 12.611 1.00 92.00 85 HIS A O 1
ATOM 680 N N . ASN A 1 86 ? -14.682 2.232 10.436 1.00 90.25 86 ASN A N 1
ATOM 681 C CA . ASN A 1 86 ? -15.615 3.358 10.424 1.00 90.25 86 ASN A CA 1
ATOM 682 C C . ASN A 1 86 ? -17.051 2.933 10.761 1.00 90.25 86 ASN A C 1
ATOM 684 O O . ASN A 1 86 ? -17.746 3.666 11.462 1.00 90.25 86 ASN A O 1
ATOM 688 N N . ASP A 1 87 ? -17.458 1.741 10.320 1.00 89.81 87 ASP A N 1
ATOM 689 C CA . ASP A 1 87 ? -18.776 1.160 10.598 1.00 89.81 87 ASP A CA 1
ATOM 690 C C . ASP A 1 87 ? -18.880 0.554 12.016 1.00 89.81 87 ASP A C 1
ATOM 692 O O . ASP A 1 87 ? -19.928 0.027 12.384 1.00 89.81 87 ASP A O 1
ATOM 696 N N . GLY A 1 88 ? -17.804 0.579 12.815 1.00 89.38 88 GLY A N 1
ATOM 697 C CA . GLY A 1 88 ? -17.786 -0.007 14.160 1.00 89.38 88 GLY A CA 1
ATOM 698 C C . GLY A 1 88 ? -17.860 -1.539 14.178 1.00 89.38 88 GLY A C 1
ATOM 699 O O . GLY A 1 88 ? -18.192 -2.125 15.202 1.00 89.38 88 GLY A O 1
ATOM 700 N N . LEU A 1 89 ? -17.544 -2.197 13.059 1.00 90.75 89 LEU A N 1
ATOM 701 C CA . LEU A 1 89 ? -17.660 -3.650 12.882 1.00 90.75 89 LEU A CA 1
ATOM 702 C C . LEU A 1 89 ? -16.408 -4.429 13.313 1.00 90.75 89 LEU A C 1
ATOM 704 O O . LEU A 1 89 ? -16.383 -5.649 13.188 1.00 90.75 89 LEU A O 1
ATOM 708 N N . LEU A 1 90 ? -15.357 -3.750 13.779 1.00 92.31 90 LEU A N 1
ATOM 709 C CA . LEU A 1 90 ? -14.149 -4.390 14.307 1.00 92.31 90 LEU A CA 1
ATOM 710 C C . LEU A 1 90 ? -14.203 -4.456 15.829 1.00 92.31 90 LEU A C 1
ATOM 712 O O . LEU A 1 90 ? -14.349 -3.413 16.474 1.00 92.31 90 LEU A O 1
ATOM 716 N N . SER A 1 91 ? -13.991 -5.644 16.392 1.00 92.31 91 SER A N 1
ATOM 717 C CA . SER A 1 91 ? -13.692 -5.808 17.818 1.00 92.31 91 SER A CA 1
ATOM 718 C C . SER A 1 91 ? -12.264 -5.350 18.154 1.00 92.31 91 SER A C 1
ATOM 720 O O . SER A 1 91 ? -11.414 -5.200 17.272 1.00 92.31 91 SER A O 1
ATOM 722 N N . ASP A 1 92 ? -11.974 -5.140 19.438 1.00 92.50 92 ASP A N 1
ATOM 723 C CA . ASP A 1 92 ? -10.637 -4.723 19.883 1.00 92.50 92 ASP A CA 1
ATOM 724 C C . ASP A 1 92 ? -9.581 -5.824 19.683 1.00 92.50 92 ASP A C 1
ATOM 726 O O . ASP A 1 92 ? -8.434 -5.529 19.341 1.00 92.50 92 ASP A O 1
ATOM 730 N N . ALA A 1 93 ? -9.979 -7.094 19.821 1.00 92.06 93 ALA A N 1
ATOM 731 C CA . ALA A 1 93 ? -9.121 -8.238 19.516 1.00 92.06 93 ALA A CA 1
ATOM 732 C C . ALA A 1 93 ? -8.746 -8.265 18.024 1.00 92.06 93 ALA A C 1
ATOM 734 O O . ALA A 1 93 ? -7.573 -8.364 17.676 1.00 92.06 93 ALA A O 1
ATOM 735 N N . GLU A 1 94 ? -9.724 -8.068 17.135 1.00 94.25 94 GLU A N 1
ATOM 736 C CA . GLU A 1 94 ? -9.468 -7.996 15.692 1.00 94.25 94 GLU A CA 1
ATOM 737 C C . GLU A 1 94 ? -8.609 -6.796 15.307 1.00 94.25 94 GLU A C 1
ATOM 739 O O . GLU A 1 94 ? -7.751 -6.908 14.430 1.00 94.25 94 GLU A O 1
ATOM 744 N N . ALA A 1 95 ? -8.821 -5.645 15.951 1.00 93.50 95 ALA A N 1
ATOM 745 C CA . ALA A 1 95 ? -7.985 -4.471 15.741 1.00 93.50 95 ALA A CA 1
ATOM 746 C C . ALA A 1 95 ? -6.520 -4.767 16.102 1.00 93.50 95 ALA A C 1
ATOM 748 O O . ALA A 1 95 ? -5.624 -4.371 15.355 1.00 93.50 95 ALA A O 1
ATOM 749 N N . ALA A 1 96 ? -6.270 -5.506 17.189 1.00 93.25 96 ALA A N 1
ATOM 750 C CA . ALA A 1 96 ? -4.924 -5.921 17.578 1.00 93.25 96 ALA A CA 1
ATOM 751 C C . ALA A 1 96 ? -4.278 -6.862 16.543 1.00 93.25 96 ALA A C 1
ATOM 753 O O . ALA A 1 96 ? -3.146 -6.606 16.129 1.00 93.25 96 ALA A O 1
ATOM 754 N N . ASP A 1 97 ? -5.007 -7.874 16.065 1.00 94.12 97 ASP A N 1
ATOM 755 C CA . ASP A 1 97 ? -4.531 -8.797 15.019 1.00 94.12 97 ASP A CA 1
ATOM 756 C C . ASP A 1 97 ? -4.221 -8.059 13.697 1.00 94.12 97 ASP A C 1
ATOM 758 O O . ASP A 1 97 ? -3.248 -8.344 12.986 1.00 94.12 97 ASP A O 1
ATOM 762 N N . CYS A 1 98 ? -5.054 -7.073 13.349 1.00 93.56 98 CYS A N 1
ATOM 763 C CA . CYS A 1 98 ? -4.868 -6.265 12.146 1.00 93.56 98 CYS A CA 1
ATOM 764 C C . CYS A 1 98 ? -3.641 -5.349 12.250 1.00 93.56 98 CYS A C 1
ATOM 766 O O . CYS A 1 98 ? -2.959 -5.155 11.242 1.00 93.56 98 CYS A O 1
ATOM 768 N N . ILE A 1 99 ? -3.327 -4.819 13.440 1.00 93.75 99 ILE A N 1
ATOM 769 C CA . ILE A 1 99 ? -2.098 -4.041 13.678 1.00 93.75 99 ILE A CA 1
ATOM 770 C C . ILE A 1 99 ? -0.863 -4.893 13.378 1.00 93.75 99 ILE A C 1
ATOM 772 O O . ILE A 1 99 ? 0.021 -4.433 12.656 1.00 93.75 99 ILE A O 1
ATOM 776 N N . GLU A 1 100 ? -0.808 -6.135 13.864 1.00 91.69 100 GLU A N 1
ATOM 777 C CA . GLU A 1 100 ? 0.321 -7.036 13.593 1.00 91.69 100 GLU A CA 1
ATOM 778 C C . GLU A 1 100 ? 0.481 -7.297 12.086 1.00 91.69 100 GLU A C 1
ATOM 780 O O . GLU A 1 100 ? 1.578 -7.187 11.531 1.00 91.69 100 GLU A O 1
ATOM 785 N N . SER A 1 101 ? -0.634 -7.543 11.392 1.00 92.12 101 SER A N 1
ATOM 786 C CA . SER A 1 101 ? -0.643 -7.742 9.937 1.00 92.12 101 SER A CA 1
ATOM 787 C C . SER A 1 101 ? -0.180 -6.497 9.163 1.00 92.12 101 SER A C 1
ATOM 789 O O . SER A 1 101 ? 0.554 -6.615 8.177 1.00 92.12 101 SER A O 1
ATOM 791 N N . LEU A 1 102 ? -0.577 -5.297 9.602 1.00 91.94 102 LEU A N 1
ATOM 792 C CA . LEU A 1 102 ? -0.159 -4.022 9.007 1.00 91.94 102 LEU A CA 1
ATOM 793 C C . LEU A 1 102 ? 1.333 -3.747 9.230 1.00 91.94 102 LEU A C 1
ATOM 795 O O . LEU A 1 102 ? 2.022 -3.363 8.283 1.00 91.94 102 LEU A O 1
ATOM 799 N N . LEU A 1 103 ? 1.839 -3.988 10.444 1.00 90.44 103 LEU A N 1
ATOM 800 C CA . LEU A 1 103 ? 3.261 -3.866 10.777 1.00 90.44 103 LEU A CA 1
ATOM 801 C C . LEU A 1 103 ? 4.113 -4.784 9.909 1.00 90.44 103 LEU A C 1
ATOM 803 O O . LEU A 1 103 ? 5.051 -4.325 9.255 1.00 90.44 103 LEU A O 1
ATOM 807 N N . GLY A 1 104 ? 3.738 -6.065 9.849 1.00 87.62 104 GLY A N 1
ATOM 808 C CA . GLY A 1 104 ? 4.404 -7.041 8.997 1.00 87.62 104 GLY A CA 1
ATOM 809 C C . GLY A 1 104 ? 4.388 -6.608 7.532 1.00 87.62 104 GLY A C 1
ATOM 810 O O . GLY A 1 104 ? 5.418 -6.670 6.866 1.00 87.62 104 GLY A O 1
ATOM 811 N N . SER A 1 105 ? 3.254 -6.094 7.038 1.00 88.19 105 SER A N 1
ATOM 812 C CA . SER A 1 105 ? 3.151 -5.605 5.660 1.00 88.19 105 SER A CA 1
ATOM 813 C C . SER A 1 105 ? 4.071 -4.430 5.359 1.00 88.19 105 SER A C 1
ATOM 815 O O . SER A 1 105 ? 4.586 -4.387 4.245 1.00 88.19 105 SER A O 1
ATOM 817 N N . LEU A 1 106 ? 4.199 -3.461 6.268 1.00 87.69 106 LEU A N 1
ATOM 818 C CA . LEU A 1 106 ? 5.035 -2.277 6.062 1.00 87.69 106 LEU A CA 1
ATOM 819 C C . LEU A 1 106 ? 6.522 -2.636 6.122 1.00 87.69 106 LEU A C 1
ATOM 821 O O . LEU A 1 106 ? 7.292 -2.155 5.297 1.00 87.69 106 LEU A O 1
ATOM 825 N N . ALA A 1 107 ? 6.911 -3.520 7.044 1.00 86.31 107 ALA A N 1
ATOM 826 C CA . ALA A 1 107 ? 8.301 -3.940 7.216 1.00 86.31 107 ALA A CA 1
ATOM 827 C C . ALA A 1 107 ? 8.866 -4.682 5.995 1.00 86.31 107 ALA A C 1
ATOM 829 O O . ALA A 1 107 ? 10.051 -4.563 5.692 1.00 86.31 107 ALA A O 1
ATOM 830 N N . VAL A 1 108 ? 8.024 -5.441 5.289 1.00 84.81 108 VAL A N 1
ATOM 831 C CA . VAL A 1 108 ? 8.427 -6.228 4.111 1.00 84.81 108 VAL A CA 1
ATOM 832 C C . VAL A 1 108 ? 8.003 -5.583 2.786 1.00 84.81 108 VAL A C 1
ATOM 834 O O . VAL A 1 108 ? 8.058 -6.233 1.739 1.00 84.81 108 VAL A O 1
ATOM 837 N N . ASP A 1 109 ? 7.535 -4.328 2.800 1.00 83.00 109 ASP A N 1
ATOM 838 C CA . ASP A 1 109 ? 7.152 -3.641 1.567 1.00 83.00 109 ASP A CA 1
ATOM 839 C C . ASP A 1 109 ? 8.387 -3.239 0.763 1.00 83.00 109 ASP A C 1
ATOM 841 O O . ASP A 1 109 ? 9.169 -2.378 1.162 1.00 83.00 109 ASP A O 1
ATOM 845 N N . LYS A 1 110 ? 8.558 -3.855 -0.408 1.00 82.75 110 LYS A N 1
ATOM 846 C CA . LYS A 1 110 ? 9.699 -3.567 -1.272 1.00 82.75 110 LYS A CA 1
ATOM 847 C C . LYS A 1 110 ? 9.588 -2.147 -1.841 1.00 82.75 110 LYS A C 1
ATOM 849 O O . LYS A 1 110 ? 8.555 -1.828 -2.437 1.00 82.75 110 LYS A O 1
ATOM 854 N N . PRO A 1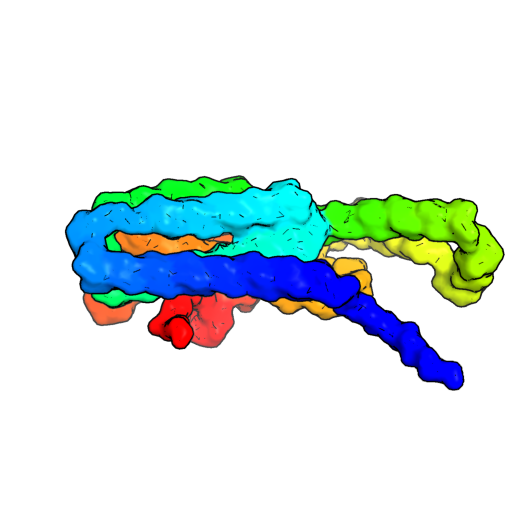 111 ? 10.615 -1.288 -1.751 1.00 80.88 111 PRO A N 1
ATOM 855 C CA . PRO A 1 111 ? 10.557 0.048 -2.336 1.00 80.88 111 PRO A CA 1
ATOM 856 C C . PRO A 1 111 ? 10.279 0.021 -3.847 1.00 80.88 111 PRO A C 1
ATOM 858 O O . PRO A 1 111 ? 10.807 -0.817 -4.576 1.00 80.88 111 PRO A O 1
ATOM 861 N N . MET A 1 112 ? 9.490 0.984 -4.342 1.00 77.38 112 MET A N 1
ATOM 862 C CA . MET A 1 112 ? 9.190 1.116 -5.779 1.00 77.38 112 MET A CA 1
ATOM 863 C C . MET A 1 112 ? 10.468 1.241 -6.626 1.00 77.38 112 MET A C 1
ATOM 865 O O . MET A 1 112 ? 10.540 0.683 -7.714 1.00 77.38 112 MET A O 1
ATOM 869 N N . LYS A 1 113 ? 11.493 1.929 -6.104 1.00 74.69 113 LYS A N 1
ATOM 870 C CA . LYS A 1 113 ? 12.809 2.063 -6.746 1.00 74.69 113 LYS A CA 1
ATOM 871 C C . LYS A 1 113 ? 13.446 0.698 -7.036 1.00 74.69 113 LYS A C 1
ATOM 873 O O . LYS A 1 113 ? 13.846 0.459 -8.165 1.00 74.69 113 LYS A O 1
ATOM 878 N N . THR A 1 114 ? 13.446 -0.213 -6.063 1.00 77.06 114 THR A N 1
ATOM 879 C CA . THR A 1 114 ? 14.015 -1.561 -6.215 1.00 77.06 114 THR A CA 1
ATOM 880 C C . THR A 1 114 ? 13.290 -2.366 -7.296 1.00 77.06 114 THR A C 1
ATOM 882 O O . THR A 1 114 ? 13.935 -2.929 -8.169 1.00 77.06 114 THR A O 1
ATOM 885 N N . ALA A 1 115 ? 11.950 -2.344 -7.318 1.00 77.06 115 ALA A N 1
ATOM 886 C CA . ALA A 1 115 ? 11.174 -3.036 -8.359 1.00 77.06 115 ALA A CA 1
ATOM 887 C C . ALA A 1 115 ? 11.488 -2.530 -9.783 1.00 77.06 115 ALA A C 1
ATOM 889 O O . ALA A 1 115 ? 11.417 -3.284 -10.752 1.00 77.06 115 ALA A O 1
ATOM 890 N N . MET A 1 116 ? 11.816 -1.241 -9.912 1.00 72.62 116 MET A N 1
ATOM 891 C CA . MET A 1 116 ? 12.206 -0.627 -11.185 1.00 72.62 116 MET A CA 1
ATOM 892 C C . MET A 1 116 ? 13.626 -1.019 -11.596 1.00 72.62 116 MET A C 1
ATOM 894 O O . MET A 1 116 ? 13.873 -1.270 -12.772 1.00 72.62 116 MET A O 1
ATOM 898 N N . GLU A 1 117 ? 14.560 -1.054 -10.645 1.00 73.19 117 GLU A N 1
ATOM 899 C CA . GLU A 1 117 ? 15.933 -1.512 -10.883 1.00 73.19 117 GLU A CA 1
ATOM 900 C C . GLU A 1 117 ? 15.932 -2.973 -11.365 1.00 73.19 117 GLU A C 1
ATOM 902 O O . GLU A 1 117 ? 16.594 -3.292 -12.355 1.00 73.19 117 GLU A O 1
ATOM 907 N N . ASP A 1 118 ? 15.100 -3.824 -10.757 1.00 77.12 118 ASP A N 1
ATOM 908 C CA . ASP A 1 118 ? 14.890 -5.216 -11.176 1.00 77.12 118 ASP A CA 1
ATOM 909 C C . ASP A 1 118 ? 14.326 -5.316 -12.607 1.00 77.12 118 ASP A C 1
ATOM 911 O O . ASP A 1 118 ? 14.813 -6.102 -13.427 1.00 77.12 118 ASP A O 1
ATOM 915 N N . GLU A 1 119 ? 13.325 -4.492 -12.942 1.00 74.31 119 GLU A N 1
ATOM 916 C CA . GLU A 1 119 ? 12.760 -4.395 -14.297 1.00 74.31 119 GLU A CA 1
ATOM 917 C C . GLU A 1 119 ? 13.828 -3.975 -15.318 1.00 74.31 119 GLU A C 1
ATOM 919 O O . GLU A 1 119 ? 13.927 -4.536 -16.412 1.00 74.31 119 GLU A O 1
ATOM 924 N N . PHE A 1 120 ? 14.679 -3.017 -14.958 1.00 71.06 120 PHE A N 1
ATOM 925 C CA . PHE A 1 120 ? 15.742 -2.548 -15.835 1.00 71.06 120 PHE A CA 1
ATOM 926 C C . PHE A 1 120 ? 16.802 -3.629 -16.097 1.00 71.06 120 PHE A C 1
ATOM 928 O O . PHE A 1 120 ? 17.222 -3.837 -17.240 1.00 71.06 120 PHE A O 1
ATOM 935 N N . ILE A 1 121 ? 17.209 -4.365 -15.059 1.00 73.50 121 ILE A N 1
ATOM 936 C CA . ILE A 1 121 ? 18.119 -5.511 -15.197 1.00 73.50 121 ILE A CA 1
ATOM 937 C C . ILE A 1 121 ? 17.512 -6.558 -16.140 1.00 73.50 121 ILE A C 1
ATOM 939 O O . ILE A 1 121 ? 18.204 -7.080 -17.021 1.00 73.50 121 ILE A O 1
ATOM 943 N N . PHE A 1 122 ? 16.210 -6.826 -16.019 1.00 72.00 122 PHE A N 1
ATOM 944 C CA . PHE A 1 122 ? 15.505 -7.708 -16.946 1.00 72.00 122 PHE A CA 1
ATOM 945 C C . PHE A 1 122 ? 15.561 -7.197 -18.393 1.00 72.00 122 PHE A C 1
ATOM 947 O O . PHE A 1 122 ? 15.941 -7.964 -19.285 1.00 72.00 122 PHE A O 1
ATOM 954 N N . PHE A 1 123 ? 15.274 -5.913 -18.637 1.00 67.75 123 PHE A N 1
ATOM 955 C CA . PHE A 1 123 ? 15.392 -5.311 -19.972 1.00 67.75 123 PHE A CA 1
ATOM 956 C C . PHE A 1 123 ? 16.799 -5.471 -20.557 1.00 67.75 123 PHE A C 1
ATOM 958 O O . PHE A 1 123 ? 16.934 -5.820 -21.733 1.00 67.75 123 PHE A O 1
ATOM 965 N N . LYS A 1 124 ? 17.847 -5.308 -19.739 1.00 68.12 124 LYS A N 1
ATOM 966 C CA . LYS A 1 124 ? 19.239 -5.543 -20.152 1.00 68.12 124 LYS A CA 1
ATOM 967 C C . LYS A 1 124 ? 19.470 -6.963 -20.646 1.00 68.12 124 LYS A C 1
ATOM 969 O O . LYS A 1 124 ? 20.028 -7.171 -21.726 1.00 68.12 124 LYS A O 1
ATOM 974 N N . HIS A 1 125 ? 19.014 -7.950 -19.885 1.00 69.38 125 HIS A N 1
ATOM 975 C CA . HIS A 1 125 ? 19.145 -9.348 -20.279 1.00 69.38 125 HIS A CA 1
ATOM 976 C C . HIS A 1 125 ? 18.312 -9.691 -21.520 1.00 69.38 125 HIS A C 1
ATOM 978 O O . HIS A 1 125 ? 18.781 -10.438 -22.383 1.00 69.38 125 HIS A O 1
ATOM 984 N N . ALA A 1 126 ? 17.099 -9.146 -21.637 1.00 69.75 126 ALA A N 1
ATOM 985 C CA . ALA A 1 126 ? 16.233 -9.354 -22.792 1.00 69.75 126 ALA A CA 1
ATOM 986 C C . ALA A 1 126 ? 16.842 -8.762 -24.073 1.00 69.75 126 ALA A C 1
ATOM 988 O O . ALA A 1 126 ? 16.903 -9.452 -25.091 1.00 69.75 126 ALA A O 1
ATOM 989 N N . TYR A 1 127 ? 17.366 -7.535 -24.011 1.00 65.31 127 TYR A N 1
ATOM 990 C CA . TYR A 1 127 ? 18.040 -6.898 -25.141 1.00 65.31 127 TYR A CA 1
ATOM 991 C C . TYR A 1 127 ? 19.288 -7.667 -25.579 1.00 65.31 127 TYR A C 1
ATOM 993 O O . TYR A 1 127 ? 19.442 -7.946 -26.765 1.00 65.31 127 TYR A O 1
ATOM 1001 N N . GLY A 1 128 ? 20.138 -8.103 -24.641 1.00 65.94 128 GLY A N 1
ATOM 1002 C CA . GLY A 1 128 ? 21.313 -8.919 -24.974 1.00 65.94 128 GLY A CA 1
ATOM 1003 C C . GLY A 1 128 ? 20.946 -10.228 -25.691 1.00 65.94 128 GLY A C 1
ATOM 1004 O O . GLY A 1 128 ? 21.629 -10.650 -26.624 1.00 65.94 128 GLY A O 1
ATOM 1005 N N . ARG A 1 129 ? 19.818 -10.850 -25.320 1.00 66.00 129 ARG A N 1
ATOM 1006 C CA . ARG A 1 129 ? 19.270 -12.022 -26.030 1.00 66.00 129 ARG A CA 1
ATOM 1007 C C . ARG A 1 129 ? 18.686 -11.682 -27.404 1.00 66.00 129 ARG A C 1
ATOM 1009 O O . ARG A 1 129 ? 18.682 -12.541 -28.280 1.00 66.00 129 ARG A O 1
ATOM 1016 N N . LEU A 1 130 ? 18.158 -10.477 -27.602 1.00 67.38 130 LEU A N 1
ATOM 1017 C CA . LEU A 1 130 ? 17.696 -10.011 -28.912 1.00 67.38 130 LEU A CA 1
ATOM 1018 C C . LEU A 1 130 ? 18.873 -9.727 -29.847 1.00 67.38 130 LEU A C 1
ATOM 1020 O O . LEU A 1 130 ? 18.820 -10.121 -31.009 1.00 67.38 130 LEU A O 1
ATOM 1024 N N . PHE A 1 131 ? 19.957 -9.147 -29.331 1.00 67.00 131 PHE A N 1
ATOM 1025 C CA . PHE A 1 131 ? 21.187 -8.911 -30.087 1.00 67.00 131 PHE A CA 1
ATOM 1026 C C . PHE A 1 131 ? 21.763 -10.201 -30.672 1.00 67.00 131 PHE A C 1
ATOM 1028 O O . PHE A 1 131 ? 22.097 -10.251 -31.854 1.00 67.00 131 PHE A O 1
ATOM 1035 N N . SER A 1 132 ? 21.789 -11.284 -29.890 1.00 68.12 132 SER A N 1
ATOM 1036 C CA . SER A 1 132 ? 22.255 -12.584 -30.386 1.00 68.12 132 SER A CA 1
ATOM 1037 C C . SER A 1 132 ? 21.332 -13.219 -31.434 1.00 68.12 132 SER A C 1
ATOM 1039 O O . SER A 1 132 ? 21.779 -14.068 -32.201 1.00 68.12 132 SER A O 1
ATOM 1041 N N . ARG A 1 133 ? 20.057 -12.815 -31.495 1.00 71.38 133 ARG A N 1
ATOM 1042 C CA . ARG A 1 133 ? 19.057 -13.359 -32.430 1.00 71.38 133 ARG A CA 1
ATOM 1043 C C . ARG A 1 133 ? 18.849 -12.507 -33.682 1.00 71.38 133 ARG A C 1
ATOM 1045 O O . ARG A 1 133 ? 18.449 -13.050 -34.707 1.00 71.38 133 ARG A O 1
ATOM 1052 N N . ALA A 1 134 ? 19.098 -11.202 -33.61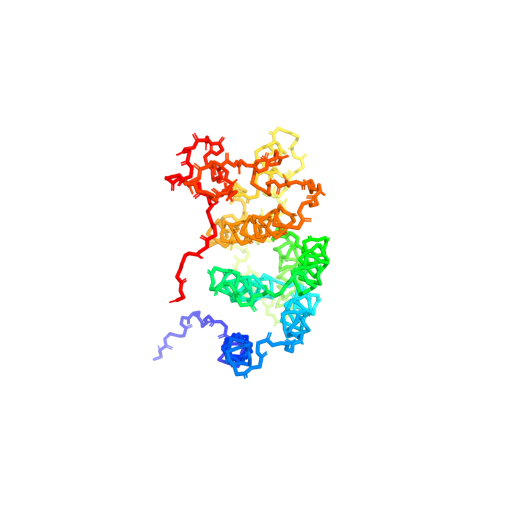5 1.00 75.56 134 ALA A N 1
ATOM 1053 C CA . ALA A 1 134 ? 18.878 -10.260 -34.714 1.00 75.56 134 ALA A CA 1
ATOM 1054 C C . ALA A 1 134 ? 20.019 -9.224 -34.830 1.00 75.56 134 ALA A C 1
ATOM 1056 O O . ALA A 1 134 ? 19.767 -8.017 -34.786 1.00 75.56 134 ALA A O 1
ATOM 1057 N N . PRO A 1 135 ? 21.277 -9.665 -35.014 1.00 74.75 135 PRO A N 1
ATOM 1058 C CA . PRO A 1 135 ? 22.452 -8.798 -34.903 1.00 74.75 135 PRO A CA 1
ATOM 1059 C C . PRO A 1 135 ? 22.457 -7.641 -35.913 1.00 74.75 135 PRO A C 1
ATOM 1061 O O . PRO A 1 135 ? 22.840 -6.531 -35.567 1.00 74.75 135 PRO A O 1
ATOM 1064 N N . LEU A 1 136 ? 21.973 -7.857 -37.143 1.00 69.19 136 LEU A N 1
ATOM 1065 C CA . LEU A 1 136 ? 21.915 -6.804 -38.165 1.00 69.19 136 LEU A CA 1
ATOM 1066 C C . LEU A 1 136 ? 20.884 -5.714 -37.831 1.00 69.19 136 LEU A C 1
ATOM 1068 O O . LEU A 1 136 ? 21.159 -4.534 -38.018 1.00 69.19 136 LEU A O 1
ATOM 1072 N N . ALA A 1 137 ? 19.706 -6.095 -37.328 1.00 67.62 137 ALA A N 1
ATOM 1073 C CA . ALA A 1 137 ? 18.671 -5.137 -36.941 1.00 67.62 137 ALA A CA 1
ATOM 1074 C C . ALA A 1 137 ? 19.121 -4.294 -35.740 1.00 67.62 137 ALA A C 1
ATOM 1076 O O . ALA A 1 137 ? 18.917 -3.081 -35.728 1.00 67.62 137 ALA A O 1
ATOM 1077 N N . MET A 1 138 ? 19.792 -4.927 -34.774 1.00 71.44 138 MET A N 1
ATOM 1078 C CA . MET A 1 138 ? 20.374 -4.225 -33.634 1.00 71.44 138 MET A CA 1
ATOM 1079 C C . MET A 1 138 ? 21.510 -3.298 -34.057 1.00 71.44 138 MET A C 1
ATOM 1081 O O . MET A 1 138 ? 21.509 -2.141 -33.662 1.00 71.44 138 MET A O 1
ATOM 1085 N N . TRP A 1 139 ? 22.401 -3.745 -34.946 1.00 73.69 139 TRP A N 1
ATOM 1086 C CA . TRP A 1 139 ? 23.459 -2.895 -35.494 1.00 73.69 139 TRP A CA 1
ATOM 1087 C C . TRP A 1 139 ? 22.906 -1.648 -36.199 1.00 73.69 139 TRP A C 1
ATOM 1089 O O . TRP A 1 139 ? 23.427 -0.553 -36.007 1.00 73.69 139 TRP A O 1
ATOM 1099 N N . ILE A 1 140 ? 21.828 -1.784 -36.985 1.00 71.44 140 ILE A N 1
ATOM 1100 C CA . ILE A 1 140 ? 21.154 -0.638 -37.618 1.00 71.44 140 ILE A CA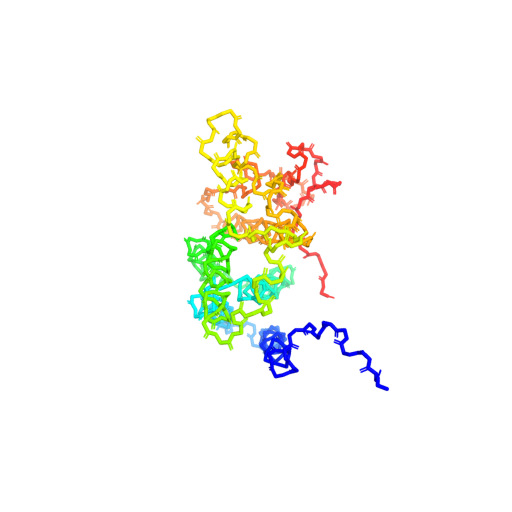 1
ATOM 1101 C C . ILE A 1 140 ? 20.618 0.315 -36.542 1.00 71.44 140 ILE A C 1
ATOM 1103 O O . ILE A 1 140 ? 20.885 1.514 -36.604 1.00 71.44 140 ILE A O 1
ATOM 1107 N N . LEU A 1 141 ? 19.898 -0.199 -35.542 1.00 66.94 141 LEU A N 1
ATOM 1108 C CA . LEU A 1 141 ? 19.366 0.623 -34.451 1.00 66.94 141 LEU A CA 1
ATOM 1109 C C . LEU A 1 141 ? 20.482 1.367 -33.706 1.00 66.94 141 LEU A C 1
ATOM 1111 O O . LEU A 1 141 ? 20.388 2.577 -33.526 1.00 66.94 141 LEU A O 1
ATOM 1115 N N . GLU A 1 142 ? 21.569 0.682 -33.363 1.00 73.81 142 GLU A N 1
ATOM 1116 C CA . GLU A 1 142 ? 22.723 1.268 -32.677 1.00 73.81 142 GLU A CA 1
ATOM 1117 C C . GLU A 1 142 ? 23.449 2.301 -33.539 1.00 73.81 142 GLU A C 1
ATOM 1119 O O . GLU A 1 142 ? 23.900 3.332 -33.042 1.00 73.81 142 GLU A O 1
ATOM 1124 N N . ARG A 1 143 ? 23.533 2.079 -34.853 1.00 76.50 143 ARG A N 1
ATOM 1125 C CA . ARG A 1 143 ? 24.215 2.998 -35.768 1.00 76.50 143 ARG A CA 1
ATOM 1126 C C . ARG A 1 143 ? 23.483 4.329 -35.924 1.00 76.50 143 ARG A C 1
ATOM 1128 O O . ARG A 1 143 ? 24.147 5.353 -36.078 1.00 76.50 143 ARG A O 1
ATOM 1135 N N . TYR A 1 144 ? 22.151 4.311 -35.916 1.00 65.38 144 TYR A N 1
ATOM 1136 C CA . TYR A 1 144 ? 21.331 5.506 -36.136 1.00 65.38 144 TYR A CA 1
ATOM 1137 C C . TYR A 1 144 ? 20.862 6.175 -34.841 1.00 65.38 144 TYR A C 1
ATOM 1139 O O . TYR A 1 144 ? 20.738 7.397 -34.811 1.00 65.38 144 TYR A O 1
ATOM 1147 N N . TYR A 1 145 ? 20.624 5.400 -33.782 1.00 62.88 145 TYR A N 1
ATOM 1148 C CA . TYR A 1 145 ? 20.074 5.895 -32.516 1.00 62.88 145 TYR A CA 1
ATOM 1149 C C . TYR A 1 145 ? 21.052 5.776 -31.338 1.00 62.88 145 TYR A C 1
ATOM 1151 O O . TYR A 1 145 ? 20.786 6.347 -30.283 1.00 62.88 145 TYR A O 1
ATOM 1159 N N . GLY A 1 146 ? 22.203 5.119 -31.527 1.00 65.25 146 GLY A N 1
ATOM 1160 C CA . GLY A 1 146 ? 23.190 4.815 -30.486 1.00 65.25 146 GLY A CA 1
ATOM 1161 C C . GLY A 1 146 ? 22.851 3.551 -29.693 1.00 65.25 146 GLY A C 1
ATOM 1162 O O . GLY A 1 146 ? 21.723 3.065 -29.742 1.00 65.25 146 GLY A O 1
ATOM 1163 N N . GLU A 1 147 ? 23.834 2.998 -28.971 1.00 66.81 147 GLU A N 1
ATOM 1164 C CA . GLU A 1 147 ? 23.596 1.847 -28.095 1.00 66.81 147 GLU A CA 1
ATOM 1165 C C . GLU A 1 147 ? 22.797 2.287 -26.856 1.00 66.81 147 GLU A C 1
ATOM 1167 O O . GLU A 1 147 ? 23.303 3.078 -26.051 1.00 66.81 147 GLU A O 1
ATOM 1172 N N . PRO A 1 148 ? 21.573 1.764 -26.649 1.00 62.38 148 PRO A N 1
ATOM 1173 C CA . PRO A 1 148 ? 20.726 2.167 -25.530 1.00 62.38 148 PRO A CA 1
ATOM 1174 C C . PRO A 1 148 ? 21.368 1.898 -24.163 1.00 62.38 148 PRO A C 1
ATOM 1176 O O . PRO A 1 148 ? 21.101 2.619 -23.204 1.00 62.38 148 PRO A O 1
ATOM 1179 N N . PHE A 1 149 ? 22.232 0.879 -24.060 1.00 62.41 149 PHE A N 1
ATOM 1180 C CA . PHE A 1 149 ? 22.915 0.527 -22.812 1.00 62.41 149 PHE A CA 1
ATOM 1181 C C . PHE A 1 149 ? 24.082 1.432 -22.493 1.00 62.41 149 PHE A C 1
ATOM 1183 O O . PHE A 1 149 ? 24.215 1.800 -21.331 1.00 62.41 149 PHE A O 1
ATOM 1190 N N . ASP A 1 150 ? 24.893 1.811 -23.475 1.00 64.81 150 ASP A N 1
ATOM 1191 C CA . ASP A 1 150 ? 25.958 2.787 -23.260 1.00 64.81 150 ASP A CA 1
ATOM 1192 C C . ASP A 1 150 ? 25.376 4.168 -22.987 1.00 64.81 150 ASP A C 1
ATOM 1194 O O . ASP A 1 150 ? 25.834 4.854 -22.077 1.00 64.81 150 ASP A O 1
ATOM 1198 N N . GLN A 1 151 ? 24.304 4.551 -23.685 1.00 63.59 151 GLN A N 1
ATOM 1199 C CA . GLN A 1 151 ? 23.562 5.772 -23.377 1.00 63.59 151 GLN A CA 1
ATOM 1200 C C . GLN A 1 151 ? 23.006 5.738 -21.954 1.00 63.59 151 GLN A C 1
ATOM 1202 O O . GLN A 1 151 ? 23.214 6.690 -21.208 1.00 63.59 151 GLN A O 1
ATOM 1207 N N . TYR A 1 152 ? 22.376 4.634 -21.538 1.00 61.03 152 TYR A N 1
ATOM 1208 C CA . TYR A 1 152 ? 21.868 4.485 -20.176 1.00 61.03 152 TYR A CA 1
ATOM 1209 C C . TYR A 1 152 ? 22.980 4.421 -19.129 1.00 61.03 152 TYR A C 1
ATOM 1211 O O . TYR A 1 152 ? 22.855 5.058 -18.096 1.00 61.03 152 TYR A O 1
ATOM 1219 N N . GLN A 1 153 ? 24.061 3.669 -19.343 1.00 62.16 153 GLN A N 1
ATOM 1220 C CA . GLN A 1 153 ? 25.172 3.570 -18.390 1.00 62.16 153 GLN A CA 1
ATOM 1221 C C . GLN A 1 153 ? 25.905 4.895 -18.259 1.00 62.16 153 GLN A C 1
ATOM 1223 O O . GLN A 1 153 ? 26.298 5.257 -17.154 1.00 62.16 153 GLN A O 1
ATOM 1228 N N . LYS A 1 154 ? 26.069 5.623 -19.363 1.00 64.69 154 LYS A N 1
ATOM 1229 C CA . LYS A 1 154 ? 26.631 6.968 -19.364 1.00 64.69 154 LYS A CA 1
ATOM 1230 C C . LYS A 1 154 ? 25.740 7.919 -18.571 1.00 64.69 154 LYS A C 1
ATOM 1232 O O . LYS A 1 154 ? 26.215 8.496 -17.601 1.00 64.69 154 LYS A O 1
ATOM 1237 N N . LEU A 1 155 ? 24.444 7.968 -18.887 1.00 57.59 155 LEU A N 1
ATOM 1238 C CA . LEU A 1 155 ? 23.459 8.756 -18.141 1.00 57.59 155 LEU A CA 1
ATOM 1239 C C . LEU A 1 155 ? 23.445 8.340 -16.660 1.00 57.59 155 LEU A C 1
ATOM 1241 O O . LEU A 1 155 ? 23.459 9.176 -15.764 1.00 57.59 155 LEU A O 1
ATOM 1245 N N . SER A 1 156 ? 23.495 7.038 -16.383 1.00 57.47 156 SER A N 1
ATOM 1246 C CA . SER A 1 156 ? 23.464 6.489 -15.036 1.00 57.47 156 SER A CA 1
ATOM 1247 C C . SER A 1 156 ? 24.715 6.856 -14.240 1.00 57.47 156 SER A C 1
ATOM 1249 O O . SER A 1 156 ? 24.598 7.248 -13.090 1.00 57.47 156 SER A O 1
ATOM 1251 N N . ARG A 1 157 ? 25.915 6.769 -14.818 1.00 58.34 157 ARG A N 1
ATOM 1252 C CA . ARG A 1 157 ? 27.161 7.183 -14.150 1.00 58.34 157 ARG A CA 1
ATOM 1253 C C . ARG A 1 157 ? 27.207 8.692 -13.932 1.00 58.34 157 ARG A C 1
ATOM 1255 O O . ARG A 1 157 ? 27.584 9.144 -12.859 1.00 58.34 157 ARG A O 1
ATOM 1262 N N . GLU A 1 158 ? 26.773 9.465 -14.923 1.00 54.38 158 GLU A N 1
ATOM 1263 C CA . GLU A 1 158 ? 26.740 10.929 -14.852 1.00 54.38 158 GLU A CA 1
ATOM 1264 C C . GLU A 1 158 ? 25.727 11.443 -13.810 1.00 54.38 158 GLU A C 1
ATOM 1266 O O . GLU A 1 158 ? 25.929 12.522 -13.256 1.00 54.38 158 GLU A O 1
ATOM 1271 N N . THR A 1 159 ? 24.690 10.655 -13.488 1.00 49.00 159 THR A N 1
ATOM 1272 C CA . THR A 1 159 ? 23.588 11.082 -12.604 1.00 49.00 159 THR A CA 1
ATOM 1273 C C . THR A 1 159 ? 23.545 10.352 -11.248 1.00 49.00 159 THR A C 1
ATOM 1275 O O . THR A 1 159 ? 23.222 10.975 -10.244 1.00 49.00 159 THR A O 1
ATOM 1278 N N . PHE A 1 160 ? 23.851 9.049 -11.164 1.00 47.78 160 PHE A N 1
ATOM 1279 C CA . PHE A 1 160 ? 23.788 8.257 -9.914 1.00 47.78 160 PHE A CA 1
ATOM 1280 C C . PHE A 1 160 ? 25.125 8.187 -9.156 1.00 47.78 160 PHE A C 1
ATOM 1282 O O . PHE A 1 160 ? 25.117 8.167 -7.923 1.00 47.78 160 PHE A O 1
ATOM 1289 N N . ASP A 1 161 ? 26.263 8.158 -9.862 1.00 49.53 161 ASP A N 1
ATOM 1290 C CA . ASP A 1 161 ? 27.595 8.094 -9.232 1.00 49.53 161 ASP A CA 1
ATOM 1291 C C . ASP A 1 161 ? 28.167 9.488 -8.919 1.00 49.53 161 ASP A C 1
ATOM 1293 O O . ASP A 1 161 ? 29.182 9.607 -8.230 1.00 49.53 161 ASP A O 1
ATOM 1297 N N . ASN A 1 162 ? 27.495 10.551 -9.374 1.00 47.59 162 ASN A N 1
ATOM 1298 C CA . ASN A 1 162 ? 27.861 11.929 -9.079 1.00 47.59 162 ASN A CA 1
ATOM 1299 C C . ASN A 1 162 ? 27.310 12.361 -7.699 1.00 47.59 162 ASN A C 1
ATOM 1301 O O . ASN A 1 162 ? 26.088 12.397 -7.508 1.00 47.59 162 ASN A O 1
ATOM 1305 N N . PRO A 1 163 ? 28.173 12.702 -6.721 1.00 52.59 163 PRO A N 1
ATOM 1306 C CA . PRO A 1 163 ? 27.744 13.081 -5.376 1.00 52.59 163 PRO A CA 1
ATOM 1307 C C . PRO A 1 163 ? 26.876 14.348 -5.327 1.00 52.59 163 PRO A C 1
ATOM 1309 O O . PRO A 1 163 ? 26.083 14.473 -4.397 1.00 52.59 163 PRO A O 1
ATOM 1312 N N . GLU A 1 164 ? 26.958 15.240 -6.322 1.00 47.75 164 GLU A N 1
ATOM 1313 C CA . GLU A 1 164 ? 26.104 16.439 -6.401 1.00 47.75 164 GLU A CA 1
ATOM 1314 C C . GLU A 1 164 ? 24.636 16.103 -6.717 1.00 47.75 164 GLU A C 1
ATOM 1316 O O . GLU A 1 164 ? 23.734 16.787 -6.244 1.00 47.75 164 GLU A O 1
ATOM 1321 N N . PHE A 1 165 ? 24.378 15.009 -7.443 1.00 45.28 165 PHE A N 1
ATOM 1322 C CA . PHE A 1 165 ? 23.025 14.590 -7.831 1.00 45.28 165 PHE A CA 1
ATOM 1323 C C . PHE A 1 165 ? 22.385 13.592 -6.862 1.00 45.28 165 PHE A C 1
ATOM 1325 O O . PHE A 1 165 ? 21.171 13.403 -6.906 1.00 45.28 165 PHE A O 1
ATOM 1332 N N . LYS A 1 166 ? 23.152 12.979 -5.949 1.00 46.78 166 LYS A N 1
ATOM 1333 C CA . LYS A 1 166 ? 22.618 12.036 -4.946 1.00 46.78 166 LYS A CA 1
ATOM 1334 C C . LYS A 1 166 ? 21.500 12.637 -4.089 1.00 46.78 166 LYS A C 1
ATOM 1336 O O . LYS A 1 166 ? 20.522 11.949 -3.818 1.00 46.78 166 LYS A O 1
ATOM 1341 N N . LEU A 1 167 ? 21.612 13.915 -3.723 1.00 46.62 167 LEU A N 1
ATOM 1342 C CA . LEU A 1 167 ? 20.621 14.610 -2.892 1.00 46.62 167 LEU A CA 1
ATOM 1343 C C . LEU A 1 167 ? 19.272 14.822 -3.605 1.00 46.62 167 LEU A C 1
ATOM 1345 O O . LEU A 1 167 ? 18.228 14.629 -2.984 1.00 46.62 167 LEU A O 1
ATOM 1349 N N . ASP A 1 168 ? 19.279 15.132 -4.905 1.00 42.62 168 ASP A N 1
ATOM 1350 C CA . ASP A 1 168 ? 18.051 15.279 -5.707 1.00 42.62 168 ASP A CA 1
ATOM 1351 C C . ASP A 1 168 ? 17.507 13.929 -6.215 1.00 42.62 168 ASP A C 1
ATOM 1353 O O . ASP A 1 168 ? 16.300 13.760 -6.405 1.00 42.62 168 ASP A O 1
ATOM 1357 N N . MET A 1 169 ? 18.381 12.932 -6.390 1.00 44.22 169 MET A N 1
ATOM 1358 C CA . MET A 1 169 ? 18.052 11.584 -6.879 1.00 44.22 169 MET A CA 1
ATOM 1359 C C . MET A 1 169 ? 17.526 10.635 -5.791 1.00 44.22 169 MET A C 1
ATOM 1361 O O . MET A 1 169 ? 16.858 9.648 -6.122 1.00 44.22 169 MET A O 1
ATOM 1365 N N . ASP A 1 170 ? 17.782 10.920 -4.509 1.00 44.06 170 ASP A N 1
ATOM 1366 C CA . ASP A 1 170 ? 17.179 10.197 -3.377 1.00 44.06 170 ASP A CA 1
ATOM 1367 C C . ASP A 1 170 ? 15.679 10.504 -3.222 1.00 44.06 170 ASP A C 1
ATOM 1369 O O . ASP A 1 170 ? 14.912 9.717 -2.653 1.00 44.06 170 ASP A O 1
ATOM 1373 N N . LEU A 1 171 ? 15.201 11.585 -3.845 1.00 49.22 171 LEU A N 1
ATOM 1374 C CA . LEU A 1 171 ? 13.781 11.792 -4.083 1.00 49.22 171 LEU A CA 1
ATOM 1375 C C . LEU A 1 171 ? 13.364 10.975 -5.309 1.00 49.22 171 LEU A C 1
ATOM 1377 O O . LEU A 1 171 ? 13.363 11.454 -6.439 1.00 49.22 171 LEU A O 1
ATOM 1381 N N . VAL A 1 172 ? 12.934 9.734 -5.062 1.00 51.28 172 VAL A N 1
ATOM 1382 C CA . VAL A 1 172 ? 12.399 8.770 -6.052 1.00 51.28 172 VAL A CA 1
ATOM 1383 C C . VAL A 1 172 ? 11.438 9.408 -7.077 1.00 51.28 172 VAL A C 1
ATOM 1385 O O . VAL A 1 172 ? 11.321 8.924 -8.190 1.00 51.28 172 VAL A O 1
ATOM 1388 N N . SER A 1 173 ? 10.756 10.506 -6.747 1.00 50.34 173 SER A N 1
ATOM 1389 C CA . SER A 1 173 ? 9.850 11.241 -7.641 1.00 50.34 173 SER A CA 1
ATOM 1390 C C . SER A 1 173 ? 10.511 12.130 -8.707 1.00 50.34 173 SER A C 1
ATOM 1392 O O . SER A 1 173 ? 9.802 12.554 -9.617 1.00 50.34 173 SER A O 1
ATOM 1394 N N . HIS A 1 174 ? 11.803 12.448 -8.588 1.00 52.94 174 HIS A N 1
ATOM 1395 C CA . HIS A 1 174 ? 12.507 13.420 -9.439 1.00 52.94 174 HIS A CA 1
ATOM 1396 C C . HIS A 1 174 ? 13.632 12.809 -10.272 1.00 52.94 174 HIS A C 1
ATOM 1398 O O . HIS A 1 174 ? 14.300 13.536 -10.996 1.00 52.94 174 HIS A O 1
ATOM 1404 N N . ASN A 1 175 ? 13.828 11.489 -10.219 1.00 55.94 175 ASN A N 1
ATOM 1405 C CA . ASN A 1 175 ? 14.885 10.835 -10.980 1.00 55.94 175 ASN A CA 1
ATOM 1406 C C . ASN A 1 175 ? 14.630 10.983 -12.500 1.00 55.94 175 ASN A C 1
ATOM 1408 O O . ASN A 1 175 ? 13.720 10.332 -13.027 1.00 55.94 175 ASN A O 1
ATOM 1412 N N . PRO A 1 176 ? 15.410 11.812 -13.220 1.00 58.56 176 PRO A N 1
ATOM 1413 C CA . PRO A 1 176 ? 15.113 12.181 -14.601 1.00 58.56 176 PRO A CA 1
ATOM 1414 C C . PRO A 1 176 ? 15.258 10.988 -15.547 1.00 58.56 176 PRO A C 1
ATOM 1416 O O . PRO A 1 176 ? 14.490 10.855 -16.496 1.00 58.56 176 PRO A O 1
ATOM 1419 N N . ILE A 1 177 ? 16.174 10.067 -15.242 1.00 58.75 177 ILE A N 1
ATOM 1420 C CA . ILE A 1 177 ? 16.398 8.842 -16.014 1.00 58.75 177 ILE A CA 1
ATOM 1421 C C . ILE A 1 177 ? 15.190 7.919 -15.899 1.00 58.75 177 ILE A C 1
ATOM 1423 O O . ILE A 1 177 ? 14.674 7.433 -16.906 1.00 58.75 177 ILE A O 1
ATOM 1427 N N . LEU A 1 178 ? 14.694 7.723 -14.675 1.00 59.09 178 LEU A N 1
ATOM 1428 C CA . LEU A 1 178 ? 13.505 6.910 -14.437 1.00 59.09 178 LEU A CA 1
ATOM 1429 C C . LEU A 1 178 ? 12.252 7.553 -15.043 1.00 59.09 178 LEU A C 1
ATOM 1431 O O . LEU A 1 178 ? 11.396 6.829 -15.542 1.00 59.09 178 LEU A O 1
ATOM 1435 N N . MET A 1 179 ? 12.148 8.886 -15.064 1.00 60.41 179 MET A N 1
ATOM 1436 C CA . MET A 1 179 ? 11.036 9.567 -15.739 1.00 60.41 179 MET A CA 1
ATOM 1437 C C . MET A 1 179 ? 11.076 9.421 -17.266 1.00 60.41 179 MET A C 1
ATOM 1439 O O . MET A 1 179 ? 10.017 9.317 -17.882 1.00 60.41 179 MET A O 1
ATOM 1443 N N . ILE A 1 180 ? 12.266 9.404 -17.877 1.00 61.81 180 ILE A N 1
ATOM 1444 C CA . ILE A 1 180 ? 12.424 9.215 -19.328 1.00 61.81 180 ILE A CA 1
ATOM 1445 C C . ILE A 1 180 ? 12.130 7.762 -19.717 1.00 61.81 180 ILE A C 1
ATOM 1447 O O . ILE A 1 180 ? 11.379 7.518 -20.660 1.00 61.81 180 ILE A O 1
ATOM 1451 N N . ALA A 1 181 ? 12.687 6.797 -18.982 1.00 60.53 181 ALA A N 1
ATOM 1452 C CA . ALA A 1 181 ? 12.499 5.375 -19.270 1.00 60.53 181 ALA A CA 1
ATOM 1453 C C . ALA A 1 181 ? 11.072 4.890 -18.951 1.00 60.53 181 ALA A C 1
ATOM 1455 O O . ALA A 1 181 ? 10.549 4.007 -19.630 1.00 60.53 181 ALA A O 1
ATOM 1456 N N . PHE A 1 182 ? 10.421 5.485 -17.946 1.00 63.12 182 PHE A N 1
ATOM 1457 C CA . PHE A 1 182 ? 9.088 5.102 -17.486 1.00 63.12 182 PHE A CA 1
ATOM 1458 C C . PHE A 1 182 ? 8.211 6.352 -17.278 1.00 63.12 182 PHE A C 1
ATOM 1460 O O . PHE A 1 182 ? 8.093 6.853 -16.158 1.00 63.12 182 PHE A O 1
ATOM 1467 N N . PRO A 1 183 ? 7.505 6.831 -18.319 1.00 58.97 183 PRO A N 1
ATOM 1468 C CA . PRO A 1 183 ? 6.754 8.095 -18.280 1.00 58.97 183 PRO A CA 1
ATOM 1469 C C . PRO A 1 183 ? 5.688 8.185 -17.174 1.00 58.97 183 PRO A C 1
ATOM 1471 O O . PRO A 1 183 ? 5.348 9.268 -16.704 1.00 58.97 183 PRO A O 1
ATOM 1474 N N . ASN A 1 184 ? 5.166 7.041 -16.717 1.00 64.88 184 ASN A N 1
ATOM 1475 C CA . ASN A 1 184 ? 4.163 6.962 -15.650 1.00 64.88 184 ASN A CA 1
ATOM 1476 C C . ASN A 1 184 ? 4.757 6.722 -14.252 1.00 64.88 184 ASN A C 1
ATOM 1478 O O . ASN A 1 184 ? 4.006 6.596 -13.282 1.00 64.88 184 ASN A O 1
ATOM 1482 N N . PHE A 1 185 ? 6.084 6.665 -14.123 1.00 67.75 185 PHE A N 1
ATOM 1483 C CA . PHE A 1 185 ? 6.763 6.331 -12.875 1.00 67.75 185 PHE A CA 1
AT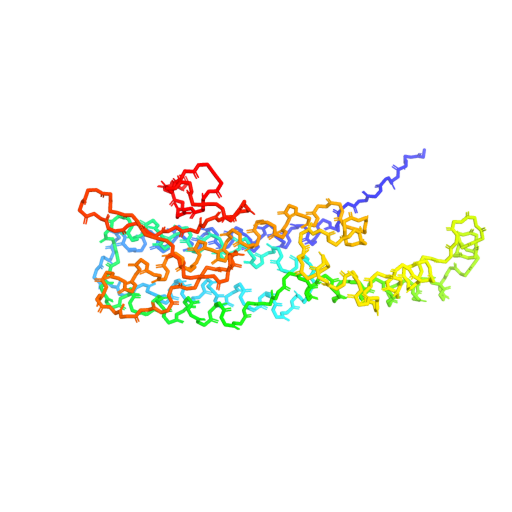OM 1484 C C . PHE A 1 185 ? 6.421 7.287 -11.743 1.00 67.75 185 PHE A C 1
ATOM 1486 O O . PHE A 1 185 ? 6.100 6.845 -10.642 1.00 67.75 185 PHE A O 1
ATOM 1493 N N . ARG A 1 186 ? 6.417 8.596 -12.020 1.00 67.56 186 ARG A N 1
ATOM 1494 C CA . ARG A 1 186 ? 6.053 9.604 -11.022 1.00 67.56 186 ARG A CA 1
ATOM 1495 C C . ARG A 1 186 ? 4.667 9.304 -10.461 1.00 67.56 186 ARG A C 1
ATOM 1497 O O . ARG A 1 186 ? 4.512 9.148 -9.258 1.00 67.56 186 ARG A O 1
ATOM 1504 N N . ARG A 1 187 ? 3.676 9.099 -11.327 1.00 72.00 187 ARG A N 1
ATOM 1505 C CA . ARG A 1 187 ? 2.311 8.770 -10.900 1.00 72.00 187 ARG A CA 1
ATOM 1506 C C . ARG A 1 187 ? 2.249 7.472 -10.084 1.00 72.00 187 ARG A C 1
ATOM 1508 O O . ARG A 1 187 ? 1.601 7.451 -9.043 1.00 72.00 187 ARG A O 1
ATOM 1515 N N . ALA A 1 188 ? 2.934 6.418 -10.524 1.00 71.88 188 ALA A N 1
ATOM 1516 C CA . ALA A 1 188 ? 2.982 5.131 -9.827 1.00 71.88 188 ALA A CA 1
ATOM 1517 C C . ALA A 1 188 ? 3.643 5.229 -8.440 1.00 71.88 188 ALA A C 1
ATOM 1519 O O . ALA A 1 188 ? 3.141 4.672 -7.465 1.00 71.88 188 ALA A O 1
ATOM 1520 N N . SER A 1 189 ? 4.746 5.970 -8.342 1.00 76.88 189 SER A N 1
ATOM 1521 C CA . SER A 1 189 ? 5.481 6.214 -7.099 1.00 76.88 189 SER A CA 1
ATOM 1522 C C . SER A 1 189 ? 4.647 7.019 -6.101 1.00 76.88 189 SER A C 1
ATOM 1524 O O . SER A 1 189 ? 4.544 6.633 -4.937 1.00 76.88 189 SER A O 1
ATOM 1526 N N . PHE A 1 190 ? 3.969 8.075 -6.567 1.00 80.31 190 PHE A N 1
ATOM 1527 C CA . PHE A 1 190 ? 3.030 8.850 -5.750 1.00 80.31 190 PHE A CA 1
ATOM 1528 C C . PHE A 1 190 ? 1.900 7.966 -5.212 1.00 80.31 190 PHE A C 1
ATOM 1530 O O . PHE A 1 190 ? 1.654 7.968 -4.011 1.00 80.31 190 PHE A O 1
ATOM 1537 N N . GLN A 1 191 ? 1.274 7.149 -6.065 1.00 82.00 191 GLN A N 1
ATOM 1538 C CA . GLN A 1 191 ? 0.222 6.222 -5.638 1.00 82.00 191 GLN A CA 1
ATOM 1539 C C . GLN A 1 191 ? 0.727 5.196 -4.617 1.00 82.00 191 GLN A C 1
ATOM 1541 O O . GLN A 1 191 ? 0.046 4.922 -3.632 1.00 82.00 191 GLN A O 1
ATOM 1546 N N . ALA A 1 192 ? 1.919 4.632 -4.823 1.00 84.06 192 ALA A N 1
ATOM 1547 C CA . ALA A 1 192 ? 2.505 3.681 -3.884 1.00 84.06 192 ALA A CA 1
ATOM 1548 C C . ALA A 1 192 ? 2.777 4.325 -2.515 1.00 84.06 192 ALA A C 1
ATOM 1550 O O . ALA A 1 192 ? 2.420 3.745 -1.489 1.00 84.06 192 ALA A O 1
ATOM 1551 N N . LYS A 1 193 ? 3.342 5.540 -2.496 1.00 85.06 193 LYS A N 1
ATOM 1552 C CA . LYS A 1 193 ? 3.563 6.301 -1.258 1.00 85.06 193 LYS A CA 1
ATOM 1553 C C . LYS A 1 193 ? 2.258 6.688 -0.576 1.00 85.06 193 LYS A C 1
ATOM 1555 O O . LYS A 1 193 ? 2.151 6.524 0.633 1.00 85.06 193 LYS A O 1
ATOM 1560 N N . GLU A 1 194 ? 1.251 7.116 -1.332 1.00 87.69 194 GLU A N 1
ATOM 1561 C CA . GLU A 1 194 ? -0.082 7.416 -0.803 1.00 87.69 194 GLU A CA 1
ATOM 1562 C C . GLU A 1 194 ? -0.688 6.191 -0.101 1.00 87.69 194 GLU A C 1
ATOM 1564 O O . GLU A 1 194 ? -1.194 6.299 1.016 1.00 87.69 194 GLU A O 1
ATOM 1569 N N . LYS A 1 195 ? -0.569 4.994 -0.698 1.00 89.19 195 LYS A N 1
ATOM 1570 C CA . LYS A 1 195 ? -1.040 3.747 -0.069 1.00 89.19 195 LYS A CA 1
ATOM 1571 C C . LYS A 1 195 ? -0.234 3.357 1.163 1.00 89.19 195 LYS A C 1
ATOM 1573 O O . LYS A 1 195 ? -0.824 2.882 2.130 1.00 89.19 195 LYS A O 1
ATOM 1578 N N . ALA A 1 196 ? 1.076 3.583 1.166 1.00 89.19 196 ALA A N 1
ATOM 1579 C CA . ALA A 1 196 ? 1.892 3.385 2.362 1.00 89.19 196 ALA A CA 1
ATOM 1580 C C . ALA A 1 196 ? 1.471 4.337 3.498 1.00 89.19 196 ALA A C 1
ATOM 1582 O O . ALA A 1 196 ? 1.325 3.895 4.638 1.00 89.19 196 ALA A O 1
ATOM 1583 N N . CYS A 1 197 ? 1.197 5.608 3.186 1.00 90.94 197 CYS A N 1
ATOM 1584 C CA . CYS A 1 197 ? 0.697 6.588 4.154 1.00 90.94 197 CYS A CA 1
ATOM 1585 C C . CYS A 1 197 ? -0.662 6.159 4.712 1.00 90.94 197 CYS A C 1
ATOM 1587 O O . CYS A 1 197 ? -0.821 6.090 5.924 1.00 90.94 197 CYS A O 1
ATOM 1589 N N . GLN A 1 198 ? -1.608 5.760 3.854 1.00 92.50 198 GLN A N 1
ATOM 1590 C CA . GLN A 1 198 ? -2.923 5.257 4.280 1.00 92.50 198 GLN A CA 1
ATOM 1591 C C . GLN A 1 198 ? -2.817 4.048 5.220 1.00 92.50 198 GLN A C 1
ATOM 1593 O O . GLN A 1 198 ? -3.545 3.979 6.208 1.00 92.50 198 GLN A O 1
ATOM 1598 N N . LYS A 1 199 ? -1.888 3.115 4.974 1.00 92.44 199 LYS A N 1
ATOM 1599 C CA . LYS A 1 199 ? -1.626 2.011 5.912 1.00 92.44 199 LYS A CA 1
ATOM 1600 C C . LYS A 1 199 ? -1.081 2.502 7.249 1.00 92.44 199 LYS A C 1
ATOM 1602 O O . LYS A 1 199 ? -1.540 2.026 8.281 1.00 92.44 199 LYS A O 1
ATOM 1607 N N . SER A 1 200 ? -0.120 3.426 7.231 1.00 92.44 200 SER A N 1
ATOM 1608 C CA . SER A 1 200 ? 0.461 3.977 8.460 1.00 92.44 200 SER A CA 1
ATOM 1609 C C . SER A 1 200 ? -0.583 4.730 9.291 1.00 92.44 200 SER A C 1
ATOM 1611 O O . SER A 1 200 ? -0.699 4.512 10.494 1.00 92.44 200 SER A O 1
ATOM 1613 N N . ILE A 1 201 ? -1.428 5.530 8.634 1.00 94.00 201 ILE A N 1
ATOM 1614 C CA . ILE A 1 201 ? -2.551 6.238 9.259 1.00 94.00 201 ILE A CA 1
ATOM 1615 C C . ILE A 1 201 ? -3.547 5.244 9.867 1.00 94.00 201 ILE A C 1
ATOM 1617 O O . ILE A 1 201 ? -3.983 5.428 11.003 1.00 94.00 201 ILE A O 1
ATOM 1621 N N . LEU A 1 202 ? -3.894 4.168 9.150 1.00 93.56 202 LEU A N 1
ATOM 1622 C CA . LEU A 1 202 ? -4.792 3.131 9.667 1.00 93.56 202 LEU A CA 1
ATOM 1623 C C . LEU A 1 202 ? -4.203 2.447 10.902 1.00 93.56 202 LEU A C 1
ATOM 1625 O O . LEU A 1 202 ? -4.912 2.216 11.876 1.00 93.56 202 LEU A O 1
ATOM 1629 N N . LEU A 1 203 ? -2.903 2.164 10.881 1.00 93.56 203 LEU A N 1
ATOM 1630 C CA . LEU A 1 203 ? -2.192 1.572 12.005 1.00 93.56 203 LEU A CA 1
ATOM 1631 C C . LEU A 1 203 ? -2.231 2.498 13.231 1.00 93.56 203 LEU A C 1
ATOM 1633 O O . LEU A 1 203 ? -2.648 2.059 14.300 1.00 93.56 203 LEU A O 1
ATOM 1637 N N . ALA A 1 204 ? -1.892 3.780 13.061 1.00 93.00 204 ALA A N 1
ATOM 1638 C CA . ALA A 1 204 ? -1.979 4.790 14.119 1.00 93.00 204 ALA A CA 1
ATOM 1639 C C . ALA A 1 204 ? -3.405 4.913 14.683 1.00 93.00 204 ALA A C 1
ATOM 1641 O O . ALA A 1 204 ? -3.600 4.958 15.897 1.00 93.00 204 ALA A O 1
ATOM 1642 N N . THR A 1 205 ? -4.411 4.876 13.805 1.00 93.12 205 THR A N 1
ATOM 1643 C CA . THR A 1 205 ? -5.832 4.939 14.177 1.00 93.12 205 THR A CA 1
ATOM 1644 C C . THR A 1 205 ? -6.247 3.729 15.022 1.00 93.12 205 THR A C 1
ATOM 1646 O O . THR A 1 205 ? -6.873 3.887 16.071 1.00 93.12 205 THR A O 1
ATOM 1649 N N . LEU A 1 206 ? -5.870 2.512 14.615 1.00 93.12 206 LEU A N 1
ATOM 1650 C CA . LEU A 1 206 ? -6.167 1.294 15.375 1.00 93.12 206 LEU A CA 1
ATOM 1651 C C . LEU A 1 206 ? -5.392 1.238 16.699 1.00 93.12 206 LEU A C 1
ATOM 1653 O O . LEU A 1 206 ? -5.955 0.834 17.714 1.00 93.12 206 LEU A O 1
ATOM 1657 N N . ALA A 1 207 ? -4.127 1.662 16.719 1.00 92.38 207 ALA A N 1
ATOM 1658 C CA . ALA A 1 207 ? -3.319 1.694 17.936 1.00 92.38 207 ALA A CA 1
ATOM 1659 C C . ALA A 1 207 ? -3.869 2.697 18.960 1.00 92.38 207 ALA A C 1
ATOM 1661 O O . ALA A 1 207 ? -4.030 2.348 20.130 1.00 92.38 207 ALA A O 1
ATOM 1662 N N . SER A 1 208 ? -4.241 3.898 18.502 1.00 91.62 208 SER A N 1
ATOM 1663 C CA . SER A 1 208 ? -4.866 4.933 19.329 1.00 91.62 208 SER A CA 1
ATOM 1664 C C . SER A 1 208 ? -6.189 4.459 19.931 1.00 91.62 208 SER A C 1
ATOM 1666 O O . SER A 1 208 ? -6.397 4.634 21.130 1.00 91.62 208 SER A O 1
ATOM 1668 N N . ARG A 1 209 ? -7.035 3.773 19.146 1.00 89.88 209 ARG A N 1
ATOM 1669 C CA . ARG A 1 209 ? -8.273 3.150 19.648 1.00 89.88 209 ARG A CA 1
ATOM 1670 C C . ARG A 1 209 ? -8.012 2.191 20.816 1.00 89.88 209 ARG A C 1
ATOM 1672 O O . ARG A 1 209 ? -8.810 2.141 21.743 1.00 89.88 209 ARG A O 1
ATOM 1679 N N . LEU A 1 210 ? -6.917 1.434 20.768 1.00 91.00 210 LEU A N 1
ATOM 1680 C CA . LEU A 1 210 ? -6.548 0.462 21.803 1.00 91.00 210 LEU A CA 1
ATOM 1681 C C . LEU A 1 210 ? -5.723 1.067 22.952 1.00 91.00 210 LEU A C 1
ATOM 1683 O O . LEU A 1 210 ? -5.258 0.321 23.813 1.00 91.00 210 LEU A O 1
ATOM 1687 N N . GLY A 1 211 ? -5.479 2.383 22.953 1.00 86.88 211 GLY A N 1
ATOM 1688 C CA . GLY A 1 211 ? -4.619 3.040 23.942 1.00 86.88 211 GLY A CA 1
ATOM 1689 C C . GLY A 1 211 ? -3.156 2.582 23.891 1.00 86.88 211 GLY A C 1
ATOM 1690 O O . GLY A 1 211 ? -2.454 2.665 24.896 1.00 86.88 211 GLY A O 1
ATOM 1691 N N . LYS A 1 212 ? -2.693 2.062 22.747 1.00 86.44 212 LYS A N 1
ATOM 1692 C CA . LYS A 1 212 ? -1.307 1.616 22.560 1.00 86.44 212 LYS A CA 1
ATOM 1693 C C . LYS A 1 212 ? -0.450 2.766 22.050 1.00 86.44 212 LYS A C 1
ATOM 1695 O O . LYS A 1 212 ? -0.822 3.438 21.090 1.00 86.44 212 LYS A O 1
ATOM 1700 N N . GLU A 1 213 ? 0.729 2.940 22.640 1.00 76.50 213 GLU A N 1
ATOM 1701 C CA . GLU A 1 213 ? 1.756 3.796 22.050 1.00 76.50 213 GLU A CA 1
ATOM 1702 C C . GLU A 1 213 ? 2.223 3.186 20.726 1.00 76.50 213 GLU A C 1
ATOM 1704 O O . GLU A 1 213 ? 2.588 2.010 20.652 1.00 76.50 213 GLU A O 1
ATOM 1709 N N . PHE A 1 214 ? 2.192 3.990 19.667 1.00 76.94 214 PHE A N 1
ATOM 1710 C CA . PHE A 1 214 ? 2.690 3.596 18.362 1.00 76.94 214 PHE A CA 1
ATOM 1711 C C . PHE A 1 214 ? 3.625 4.671 17.818 1.00 76.94 214 PHE A C 1
ATOM 1713 O O . PHE A 1 214 ? 3.320 5.864 17.867 1.00 76.94 214 PHE A O 1
ATOM 1720 N N . ASN A 1 215 ? 4.766 4.237 17.274 1.00 76.75 215 ASN A N 1
ATOM 1721 C CA . ASN A 1 215 ? 5.651 5.108 16.509 1.00 76.75 215 ASN A CA 1
ATOM 1722 C C . ASN A 1 215 ? 4.986 5.425 15.168 1.00 76.75 215 ASN A C 1
ATOM 1724 O O . ASN A 1 215 ? 5.228 4.768 14.155 1.00 76.75 215 ASN A O 1
ATOM 1728 N N . ASN A 1 216 ? 4.123 6.436 15.202 1.00 77.31 216 ASN A N 1
ATOM 1729 C CA . ASN A 1 216 ? 3.379 6.967 14.072 1.00 77.31 216 ASN A CA 1
ATOM 1730 C C . ASN A 1 216 ? 4.346 7.506 13.010 1.00 77.31 216 ASN A C 1
ATOM 1732 O O . ASN A 1 216 ? 4.641 8.686 13.033 1.00 77.31 216 ASN A O 1
ATOM 1736 N N . PHE A 1 217 ? 4.863 6.687 12.098 1.00 86.44 217 PHE A N 1
ATOM 1737 C CA . PHE A 1 217 ? 5.807 7.126 11.063 1.00 86.44 217 PHE A CA 1
ATOM 1738 C C . PHE A 1 217 ? 5.080 7.553 9.784 1.00 86.44 217 PHE A C 1
ATOM 1740 O O . PHE A 1 217 ? 4.294 6.779 9.240 1.00 86.44 217 PHE A O 1
ATOM 1747 N N . ASP A 1 218 ? 5.359 8.746 9.264 1.00 86.25 218 ASP A N 1
ATOM 1748 C CA . ASP A 1 218 ? 4.878 9.196 7.958 1.00 86.25 218 ASP A CA 1
ATOM 1749 C C . ASP A 1 218 ? 5.862 8.787 6.842 1.00 86.25 218 ASP A C 1
ATOM 1751 O O . ASP A 1 218 ? 6.958 9.352 6.754 1.00 86.25 218 ASP A O 1
ATOM 1755 N N . PRO A 1 219 ? 5.485 7.866 5.930 1.00 84.06 219 PRO A N 1
ATOM 1756 C CA . PRO A 1 219 ? 6.335 7.470 4.806 1.00 84.06 219 PRO A CA 1
ATOM 1757 C C . PRO A 1 219 ? 6.688 8.610 3.844 1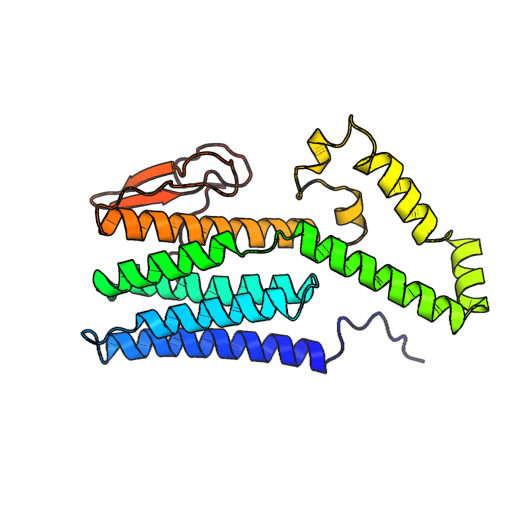.00 84.06 219 PRO A C 1
ATOM 1759 O O . PRO A 1 219 ? 7.600 8.456 3.024 1.00 84.06 219 PRO A O 1
ATOM 1762 N N . TRP A 1 220 ? 5.958 9.728 3.889 1.00 83.62 220 TRP A N 1
ATOM 1763 C CA . TRP A 1 220 ? 6.208 10.861 3.012 1.00 83.62 220 TRP A CA 1
ATOM 1764 C C . TRP A 1 220 ? 7.261 11.824 3.558 1.00 83.62 220 TRP A C 1
ATOM 1766 O O . TRP A 1 220 ? 8.261 12.098 2.885 1.00 83.62 220 TRP A O 1
ATOM 1776 N N . SER A 1 221 ? 7.033 12.351 4.760 1.00 81.94 221 SER A N 1
ATOM 1777 C CA . SER A 1 221 ? 7.923 13.326 5.396 1.00 81.94 221 SER A CA 1
ATOM 1778 C C . SER A 1 221 ? 9.092 12.684 6.148 1.00 81.94 221 SER A C 1
ATOM 1780 O O . SER A 1 221 ? 10.095 13.356 6.389 1.00 81.94 221 SER A O 1
ATOM 1782 N N . GLY A 1 222 ? 8.985 11.402 6.512 1.00 82.62 222 GLY A N 1
ATOM 1783 C CA . GLY A 1 222 ? 9.914 10.731 7.424 1.00 82.62 222 GLY A CA 1
ATOM 1784 C C . GLY A 1 222 ? 9.777 11.186 8.882 1.00 82.62 222 GLY A C 1
ATOM 1785 O O . GLY A 1 222 ? 10.584 10.792 9.720 1.00 82.62 222 GLY A O 1
ATOM 1786 N N . GLN A 1 223 ? 8.785 12.028 9.177 1.00 87.38 223 GLN A N 1
ATOM 1787 C CA . GLN A 1 223 ? 8.475 12.551 10.505 1.00 87.38 223 GLN A CA 1
ATOM 1788 C C . GLN A 1 223 ? 7.280 11.807 11.108 1.00 87.38 223 GLN A C 1
ATOM 1790 O O . GLN A 1 223 ? 6.678 10.960 10.441 1.00 87.38 223 GLN A O 1
ATOM 1795 N N . PRO A 1 224 ? 6.916 12.083 12.371 1.00 90.50 224 PRO A N 1
ATOM 1796 C CA . PRO A 1 224 ? 5.697 11.531 12.919 1.00 90.50 224 PRO A CA 1
ATOM 1797 C C . PRO A 1 224 ? 4.440 11.978 12.153 1.00 90.50 224 PRO A C 1
ATOM 1799 O O . PRO A 1 224 ? 4.374 13.128 11.711 1.00 90.50 224 PRO A O 1
ATOM 1802 N N . LEU A 1 225 ? 3.435 11.100 12.023 1.00 91.94 225 LEU A N 1
ATOM 1803 C CA . LEU A 1 225 ? 2.131 11.482 11.458 1.00 91.94 225 LEU A CA 1
ATOM 1804 C C . LEU A 1 225 ? 1.520 12.628 12.265 1.00 91.94 225 LEU A C 1
ATOM 1806 O O . LEU A 1 225 ? 1.641 12.686 13.492 1.00 91.94 225 LEU A O 1
ATOM 1810 N N . LYS A 1 226 ? 0.809 13.505 11.563 1.00 93.31 226 LYS A N 1
ATOM 1811 C CA . LYS A 1 226 ? 0.040 14.576 12.180 1.00 93.31 226 LYS A CA 1
ATOM 1812 C C . LYS A 1 226 ? -1.294 14.046 12.669 1.00 93.31 226 LYS A C 1
ATOM 1814 O O . LYS A 1 226 ? -1.791 13.022 12.197 1.00 93.31 226 LYS A O 1
ATOM 1819 N N . SER A 1 227 ? -1.870 14.750 13.632 1.00 90.88 227 SER A N 1
ATOM 1820 C CA . SER A 1 227 ? -3.185 14.428 14.160 1.00 90.88 227 SER A CA 1
ATOM 1821 C C . SER A 1 227 ? -3.976 15.690 14.441 1.00 90.88 227 SER A C 1
ATOM 1823 O O . SER A 1 227 ? -3.424 16.661 14.957 1.00 90.88 227 SER A O 1
ATOM 1825 N N . MET A 1 228 ? -5.271 15.653 14.162 1.00 91.12 228 MET A N 1
ATOM 1826 C CA . MET A 1 228 ? -6.213 16.703 14.527 1.00 91.12 228 MET A CA 1
ATOM 1827 C C . MET A 1 228 ? -7.402 16.108 15.268 1.00 91.12 228 MET A C 1
ATOM 1829 O O . MET A 1 228 ? -7.829 14.986 14.995 1.00 91.12 228 MET A O 1
ATOM 1833 N N . GLN A 1 229 ? -7.953 16.878 16.198 1.00 88.12 229 GLN A N 1
ATOM 1834 C CA . GLN A 1 229 ? -9.193 16.516 16.863 1.00 88.12 229 GLN A CA 1
ATOM 1835 C C . GLN A 1 229 ? -10.371 16.963 15.985 1.00 88.12 229 GLN A C 1
ATOM 1837 O O . GLN A 1 229 ? -10.532 18.154 15.721 1.00 88.12 229 GLN A O 1
ATOM 1842 N N . GLN A 1 230 ? -11.193 16.019 15.526 1.00 84.56 230 GLN A N 1
ATOM 1843 C CA . GLN A 1 230 ? -12.403 16.282 14.748 1.00 84.56 230 GLN A CA 1
ATOM 1844 C C . GLN A 1 230 ? -13.624 15.807 15.543 1.00 84.56 230 GLN A C 1
ATOM 1846 O O . GLN A 1 230 ? -13.999 14.633 15.517 1.00 84.56 230 GLN A O 1
ATOM 1851 N N . GLY A 1 231 ? -14.228 16.728 16.300 1.00 83.19 231 GLY A N 1
ATOM 1852 C CA . GLY A 1 231 ? -15.238 16.375 17.302 1.00 83.19 231 GLY A CA 1
ATOM 1853 C C . GLY A 1 231 ? -14.638 15.460 18.374 1.00 83.19 231 GLY A C 1
ATOM 1854 O O . GLY A 1 231 ? -13.585 15.765 18.932 1.00 83.19 231 GLY A O 1
ATOM 1855 N N . ASP A 1 232 ? -15.262 14.309 18.614 1.00 80.69 232 ASP A N 1
ATOM 1856 C CA . ASP A 1 232 ? -14.793 13.328 19.606 1.00 80.69 232 ASP A CA 1
ATOM 1857 C C . ASP A 1 232 ? -13.727 12.361 19.060 1.00 80.69 232 ASP A C 1
ATOM 1859 O O . ASP A 1 232 ? -13.213 11.518 19.795 1.00 80.69 232 ASP A O 1
ATOM 1863 N N . LYS A 1 233 ? -13.378 12.460 17.771 1.00 83.94 233 LYS A N 1
ATOM 1864 C CA . LYS A 1 233 ? -12.436 11.545 17.116 1.00 83.94 233 LYS A CA 1
ATOM 1865 C C . LYS A 1 233 ? -11.085 12.210 16.880 1.00 83.94 233 LYS A C 1
ATOM 1867 O O . LYS A 1 233 ? -11.009 13.311 16.339 1.00 83.94 233 LYS A O 1
ATOM 1872 N N . LEU A 1 234 ? -10.018 11.496 17.226 1.00 87.50 234 LEU A N 1
ATOM 1873 C CA . LEU A 1 234 ? -8.661 11.842 16.820 1.00 87.50 234 LEU A CA 1
ATOM 1874 C C . LEU A 1 234 ? -8.419 11.304 15.405 1.00 87.50 234 LEU A C 1
ATOM 1876 O O . LEU A 1 234 ? -8.533 10.101 15.168 1.00 87.50 234 LEU A O 1
ATOM 1880 N N . VAL A 1 235 ? -8.104 12.191 14.466 1.00 90.06 235 VAL A N 1
ATOM 1881 C CA . VAL A 1 235 ? -7.855 11.853 13.060 1.00 90.06 235 VAL A CA 1
ATOM 1882 C C . VAL A 1 235 ? -6.376 12.027 12.768 1.00 90.06 235 VAL A C 1
ATOM 1884 O O . VAL A 1 235 ? -5.832 13.110 12.971 1.00 90.06 235 VAL A O 1
ATOM 1887 N N . PHE A 1 236 ? -5.736 10.973 12.271 1.00 92.81 236 PHE A N 1
ATOM 1888 C CA . PHE A 1 236 ? -4.346 11.008 11.822 1.00 92.81 236 PHE A CA 1
ATOM 1889 C C . PHE A 1 236 ? -4.263 11.289 10.318 1.00 92.81 236 PHE A C 1
ATOM 1891 O O . PHE A 1 236 ? -5.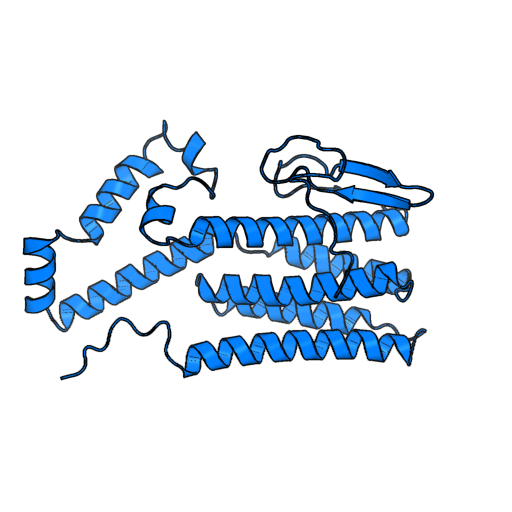116 10.836 9.552 1.00 92.81 236 PHE A O 1
ATOM 1898 N N . TYR A 1 237 ? -3.223 11.999 9.887 1.00 92.88 237 TYR A N 1
ATOM 1899 C CA . TYR A 1 237 ? -2.967 12.300 8.478 1.00 92.88 237 TYR A CA 1
ATOM 1900 C C . TYR A 1 237 ? -1.468 12.439 8.187 1.00 92.88 237 TYR A C 1
ATOM 1902 O O . TYR A 1 237 ? -0.641 12.620 9.085 1.00 92.88 237 TYR A O 1
ATOM 1910 N N . SER A 1 238 ? -1.119 12.304 6.909 1.00 93.31 238 SER A N 1
ATOM 1911 C CA . SER A 1 238 ? 0.221 12.583 6.383 1.00 93.31 238 SER A CA 1
ATOM 1912 C C . SER A 1 238 ? 0.208 13.934 5.676 1.00 93.31 238 SER A C 1
ATOM 1914 O O . SER A 1 238 ? -0.752 14.231 4.972 1.00 93.31 238 SER A O 1
ATOM 1916 N N . VAL A 1 239 ? 1.290 14.705 5.820 1.00 88.00 239 VAL A N 1
ATOM 1917 C CA . VAL A 1 239 ? 1.480 16.024 5.175 1.00 88.00 239 VAL A CA 1
ATOM 1918 C C . VAL A 1 239 ? 1.715 15.937 3.661 1.00 88.00 239 VAL A C 1
ATOM 1920 O O . VAL A 1 239 ? 1.953 16.932 2.989 1.00 88.00 239 VAL A O 1
ATOM 1923 N N . GLY A 1 240 ? 1.758 14.720 3.113 1.00 85.25 240 GLY A N 1
ATOM 1924 C CA . GLY A 1 240 ? 1.733 14.503 1.675 1.00 85.25 240 GLY A CA 1
ATOM 1925 C C . GLY A 1 240 ? 2.887 15.139 0.871 1.00 85.25 240 GLY A C 1
ATOM 1926 O O . GLY A 1 240 ? 3.963 15.441 1.400 1.00 85.25 240 GLY A O 1
ATOM 1927 N N . PRO A 1 241 ? 2.696 15.283 -0.458 1.00 80.56 241 PRO A N 1
ATOM 1928 C CA . PRO A 1 241 ? 3.680 15.760 -1.434 1.00 80.56 241 PRO A CA 1
ATOM 1929 C C . PRO A 1 241 ? 4.437 17.022 -1.070 1.00 80.56 241 PRO A C 1
ATOM 1931 O O . PRO A 1 241 ? 5.661 17.060 -1.233 1.00 80.56 241 PRO A O 1
ATOM 1934 N N . ASN A 1 242 ? 3.704 18.040 -0.635 1.00 81.62 242 ASN A N 1
ATOM 1935 C CA . ASN A 1 242 ? 4.228 19.374 -0.393 1.00 81.62 242 ASN A CA 1
ATOM 1936 C C . ASN A 1 242 ? 4.993 19.456 0.941 1.00 81.62 242 ASN A C 1
ATOM 1938 O O . ASN A 1 242 ? 5.745 20.410 1.144 1.00 81.62 242 ASN A O 1
ATOM 1942 N N . LYS A 1 243 ? 4.863 18.432 1.807 1.00 79.88 243 LYS A N 1
ATOM 1943 C CA . LYS A 1 243 ? 5.412 18.375 3.171 1.00 79.88 243 LYS A CA 1
ATOM 1944 C C . LYS A 1 243 ? 4.977 19.559 4.043 1.00 79.88 243 LYS A C 1
ATOM 1946 O O . LYS A 1 243 ? 5.635 19.848 5.045 1.00 79.88 243 LYS A O 1
ATOM 1951 N N . ALA A 1 244 ? 3.918 20.249 3.642 1.00 84.75 244 ALA A N 1
ATOM 1952 C CA . ALA A 1 244 ? 3.324 21.345 4.375 1.00 84.75 244 ALA A CA 1
ATOM 1953 C C . ALA A 1 244 ? 2.133 20.799 5.158 1.00 84.75 244 ALA A C 1
ATOM 1955 O O . ALA A 1 244 ? 1.444 19.896 4.708 1.00 84.75 244 ALA A O 1
ATOM 1956 N N . ASP A 1 245 ? 1.945 21.310 6.368 1.00 86.50 245 ASP A N 1
ATOM 1957 C CA . ASP A 1 245 ? 0.825 20.913 7.210 1.00 86.50 245 ASP A CA 1
ATOM 1958 C C . ASP A 1 245 ? -0.399 21.750 6.821 1.00 86.50 245 ASP A C 1
ATOM 1960 O O . ASP A 1 245 ? -0.525 22.905 7.239 1.00 86.50 245 ASP A O 1
ATOM 1964 N N . ASP A 1 246 ? -1.265 21.178 5.982 1.00 84.69 246 ASP A N 1
ATOM 1965 C CA . ASP A 1 246 ? -2.473 21.828 5.467 1.00 84.69 246 ASP A CA 1
ATOM 1966 C C . ASP A 1 246 ? -3.710 21.517 6.340 1.00 84.69 246 ASP A C 1
ATOM 1968 O O . ASP A 1 246 ? -4.851 21.751 5.928 1.00 84.69 246 ASP A O 1
ATOM 1972 N N . ASN A 1 247 ? -3.508 21.040 7.577 1.00 85.56 247 ASN A N 1
ATOM 1973 C CA . ASN A 1 247 ? -4.554 20.679 8.541 1.00 85.56 247 ASN A CA 1
ATOM 1974 C C . ASN A 1 247 ? -5.596 19.688 7.987 1.00 85.56 247 ASN A C 1
ATOM 1976 O O . ASN A 1 247 ? -6.804 19.936 8.057 1.00 85.56 247 ASN A O 1
ATOM 1980 N N . ALA A 1 248 ? -5.132 18.555 7.459 1.00 82.06 248 ALA A N 1
ATOM 1981 C CA . ALA A 1 248 ? -5.941 17.511 6.830 1.00 82.06 248 ALA A CA 1
ATOM 1982 C C . ALA A 1 248 ? -6.737 18.000 5.607 1.00 82.06 248 ALA A C 1
ATOM 1984 O O . ALA A 1 248 ? -7.864 17.559 5.358 1.00 82.06 248 ALA A O 1
ATOM 1985 N N . SER A 1 249 ? -6.160 18.925 4.841 1.00 84.38 249 SER A N 1
ATOM 1986 C CA . SER A 1 249 ? -6.752 19.455 3.614 1.00 84.38 249 SER A CA 1
ATOM 1987 C C . SER A 1 249 ? -5.719 19.533 2.488 1.00 84.38 249 SER A C 1
ATOM 1989 O O . SER A 1 249 ? -4.559 19.183 2.673 1.00 84.38 249 SER A O 1
ATOM 1991 N N . GLY A 1 250 ? -6.146 19.941 1.291 1.00 84.81 250 GLY A N 1
ATOM 1992 C CA . GLY A 1 250 ? -5.231 20.127 0.164 1.00 84.81 250 GLY A CA 1
ATOM 1993 C C . GLY A 1 250 ? -4.509 18.840 -0.247 1.00 84.81 250 GLY A C 1
ATOM 1994 O O . GLY A 1 250 ? -5.151 17.897 -0.714 1.00 84.81 250 GLY A O 1
ATOM 1995 N N . ASP A 1 251 ? -3.182 18.842 -0.103 1.00 83.00 251 ASP A N 1
ATOM 1996 C CA . ASP A 1 251 ? -2.288 17.735 -0.467 1.00 83.00 251 ASP A CA 1
ATOM 1997 C C . ASP A 1 251 ? -2.100 16.702 0.666 1.00 83.00 251 ASP A C 1
ATOM 1999 O O . ASP A 1 251 ? -1.460 15.664 0.448 1.00 83.00 251 ASP A O 1
ATOM 2003 N N . ASP A 1 252 ? -2.673 16.948 1.850 1.00 87.88 252 ASP A N 1
ATOM 2004 C CA . ASP A 1 252 ? -2.635 16.012 2.970 1.00 87.88 252 ASP A CA 1
ATOM 2005 C C . ASP A 1 252 ? -3.344 14.697 2.626 1.00 87.88 252 ASP A C 1
ATOM 2007 O O . ASP A 1 252 ? -4.412 14.641 2.007 1.00 87.88 252 ASP A O 1
ATOM 2011 N N . ILE A 1 253 ? -2.757 13.593 3.076 1.00 89.38 253 ILE A N 1
ATOM 2012 C CA . ILE A 1 253 ? -3.270 12.253 2.814 1.00 89.38 253 ILE A CA 1
ATOM 2013 C C . ILE A 1 253 ? -4.042 11.772 4.037 1.00 89.38 253 ILE A C 1
ATOM 2015 O O . ILE A 1 253 ? -3.489 11.634 5.130 1.00 89.38 253 ILE A O 1
ATOM 2019 N N . LEU A 1 254 ? -5.310 11.439 3.808 1.00 91.38 254 LEU A N 1
ATOM 2020 C CA . LEU A 1 254 ? -6.236 10.873 4.784 1.00 91.38 254 LEU A CA 1
ATOM 2021 C C . LEU A 1 254 ? -6.586 9.417 4.462 1.00 91.38 254 LEU A C 1
ATOM 2023 O O . LEU A 1 254 ? -6.316 8.899 3.368 1.00 91.38 254 LEU A O 1
ATOM 2027 N N . LEU A 1 255 ? -7.234 8.754 5.423 1.00 89.12 255 LEU A N 1
ATOM 2028 C CA . LEU A 1 255 ? -7.926 7.502 5.143 1.00 89.12 255 LEU A CA 1
ATOM 2029 C C . LEU A 1 255 ? -9.090 7.743 4.171 1.00 89.12 255 LEU A C 1
ATOM 2031 O O . LEU A 1 255 ? -9.798 8.742 4.293 1.00 89.12 255 LEU A O 1
ATOM 2035 N N . PRO A 1 256 ? -9.324 6.825 3.221 1.00 81.12 256 PRO A N 1
ATOM 2036 C CA . PRO A 1 256 ? -10.462 6.921 2.318 1.00 81.12 256 PRO A CA 1
ATOM 2037 C C . PRO A 1 256 ? -11.777 6.815 3.102 1.00 81.12 256 PRO A C 1
ATOM 2039 O O . PRO A 1 256 ? -11.960 5.890 3.894 1.00 81.12 256 PRO A O 1
ATOM 2042 N N . THR A 1 257 ? -12.690 7.756 2.869 1.00 67.12 257 THR A N 1
ATOM 2043 C CA . THR A 1 257 ? -13.978 7.859 3.571 1.00 67.12 257 THR A CA 1
ATOM 2044 C C . THR A 1 257 ? -15.110 7.061 2.912 1.00 67.12 257 THR A C 1
ATOM 2046 O O . THR A 1 257 ? -16.104 6.790 3.577 1.00 67.12 257 THR A O 1
ATOM 2049 N N . GLU A 1 258 ? -14.960 6.623 1.654 1.00 51.91 258 GLU A N 1
ATOM 2050 C CA . GLU A 1 258 ? -16.000 5.918 0.879 1.00 51.91 258 GLU A CA 1
ATOM 2051 C C . GLU A 1 258 ? -15.442 4.734 0.055 1.00 51.91 258 GLU A C 1
ATOM 2053 O O . GLU A 1 258 ? -14.241 4.668 -0.239 1.00 51.91 258 GLU A O 1
ATOM 2058 N N . LEU A 1 259 ? -16.330 3.789 -0.299 1.00 45.44 259 LEU A N 1
ATOM 2059 C CA . LEU A 1 259 ? -16.075 2.622 -1.163 1.00 45.44 259 LEU A CA 1
ATOM 2060 C C . LEU A 1 259 ? -16.473 2.895 -2.616 1.00 45.44 259 LEU A C 1
ATOM 2062 O O . LEU A 1 259 ? -17.622 3.337 -2.824 1.00 45.44 259 LEU A O 1
#

pLDDT: mean 77.61, std 15.64, range [32.22, 94.25]

Radius of gyration: 21.83 Å; chains: 1; bounding box: 52×36×68 Å

Secondary structure (DSSP, 8-state):
-------SS-HHHHHHHHHHHHHHHHHHHHHHHHHHH-TTS--HHHHHHHHHHHHHHHHH--SHHHHHHHHHHHHHHHHHHHHHHHTT---HHHHHHHHHHHHHHHHT---HHHHHHHHHHHHHHHHHHHHHH-HHHHHHHHHHH--HHHHHHHHHHHHHS-HHHHHHHSSTT--HHHHHH-TTHHHHHHHHHHHHHHHHHHHHHHHHHTT-----B-TTTSSBPEEEEETTEEEEEB-TTTT---SS-TT-B------

Foldseek 3Di:
DDDPDDDDDDPVVVVVLVVLLVVLLVLLVVLVVCLVVPLPDQSLVSLLVLLVSLLVLCVVLVALVSLLSSLSSLLSSLLSVVVCVVVVSDDLVSLVSNLVSLVVSLVSRDASVRNHVVNVVVVVVVVVVVCVVCVPVQVVCCVPPNDPVVVLVVVCCVQVVDPVNVVVVVPQLRPVSCCVVPVCSNVSNLSSLLSNQSSLQSSVQSCVVNVHDDQSARSALRHHWDWDDDDPDIFTWHCADVNDCPPCDDRIRGHDPDD